Protein AF-L8HJF4-F1 (afdb_monomer_lite)

Structure (mmCIF, N/CA/C/O backbone):
data_AF-L8HJF4-F1
#
_entry.id   AF-L8HJF4-F1
#
loop_
_atom_site.group_PDB
_atom_site.id
_atom_site.type_symbol
_atom_site.label_atom_id
_atom_site.label_alt_id
_atom_site.label_comp_id
_atom_site.label_asym_id
_atom_site.label_entity_id
_atom_site.label_seq_id
_atom_site.pdbx_PDB_ins_code
_atom_site.Cartn_x
_atom_site.Cartn_y
_atom_site.Cartn_z
_atom_site.occupancy
_atom_site.B_iso_or_equiv
_atom_site.auth_seq_id
_atom_site.auth_comp_id
_atom_site.auth_asym_id
_atom_site.auth_atom_id
_atom_site.pdbx_PDB_model_num
ATOM 1 N N . MET A 1 1 ? -1.567 55.730 -24.450 1.00 48.50 1 MET A N 1
ATOM 2 C CA . MET A 1 1 ? -2.659 54.743 -24.601 1.00 48.50 1 MET A CA 1
ATOM 3 C C . MET A 1 1 ? -3.165 54.363 -23.216 1.00 48.50 1 MET A C 1
ATOM 5 O O . MET A 1 1 ? -2.471 53.675 -22.483 1.00 48.50 1 MET A O 1
ATOM 9 N N . GLN A 1 2 ? -4.313 54.917 -22.823 1.00 41.50 2 GLN A N 1
ATOM 10 C CA . GLN A 1 2 ? -4.943 54.730 -21.512 1.00 41.50 2 GLN A CA 1
ATOM 11 C C . GLN A 1 2 ? -5.751 53.424 -21.497 1.00 41.50 2 GLN A C 1
ATOM 13 O O . GLN A 1 2 ? -6.617 53.234 -22.349 1.00 41.50 2 GLN A O 1
ATOM 18 N N . LYS A 1 3 ? -5.485 52.533 -20.534 1.00 56.59 3 LYS A N 1
ATOM 19 C CA . LYS A 1 3 ? -6.245 51.289 -20.335 1.00 56.59 3 LYS A CA 1
ATOM 20 C C . LYS A 1 3 ? -7.226 51.479 -19.174 1.00 56.59 3 LYS A C 1
ATOM 22 O O . LYS A 1 3 ? -6.824 51.605 -18.022 1.00 56.59 3 LYS A O 1
ATOM 27 N N . LYS A 1 4 ? -8.508 51.560 -19.532 1.00 56.75 4 LYS A N 1
ATOM 28 C CA . LYS A 1 4 ? -9.684 51.729 -18.665 1.00 56.75 4 LYS A CA 1
ATOM 29 C C . LYS A 1 4 ? -9.822 50.543 -17.694 1.00 56.75 4 LYS A C 1
ATOM 31 O O . LYS A 1 4 ? -9.819 49.397 -18.139 1.00 56.75 4 LYS A O 1
ATOM 36 N N . ARG A 1 5 ? -9.964 50.833 -16.394 1.00 53.03 5 ARG A N 1
ATOM 37 C CA . ARG A 1 5 ? -10.516 49.924 -15.374 1.00 53.03 5 ARG A CA 1
ATOM 38 C C . ARG A 1 5 ? -12.031 49.844 -15.564 1.00 53.03 5 ARG A C 1
ATOM 40 O O . ARG A 1 5 ? -12.672 50.877 -15.740 1.00 53.03 5 ARG A O 1
ATOM 47 N N . SER A 1 6 ? -12.576 48.636 -15.525 1.00 61.88 6 SER A N 1
ATOM 48 C CA . SER A 1 6 ? -14.010 48.374 -15.420 1.00 61.88 6 SER A CA 1
ATOM 49 C C . SER A 1 6 ? -14.261 47.691 -14.081 1.00 61.88 6 SER A C 1
ATOM 51 O O . SER A 1 6 ? -13.921 46.521 -13.911 1.00 61.88 6 SER A O 1
ATOM 53 N N . ASP A 1 7 ? -14.820 48.454 -13.149 1.00 54.41 7 ASP A N 1
ATOM 54 C CA . ASP A 1 7 ? -15.347 47.970 -11.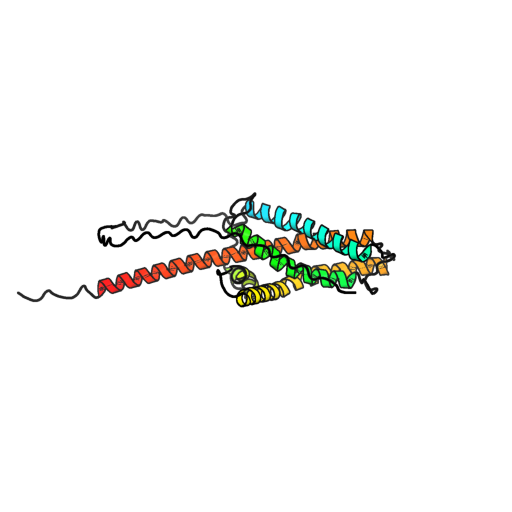882 1.00 54.41 7 ASP A CA 1
ATOM 55 C C . ASP A 1 7 ? -16.723 47.345 -12.145 1.00 54.41 7 ASP A C 1
ATOM 57 O O . ASP A 1 7 ? -17.626 48.002 -12.662 1.00 54.41 7 ASP A O 1
ATOM 61 N N . SER A 1 8 ? -16.881 46.064 -11.818 1.00 59.56 8 SER A N 1
ATOM 62 C CA . SER A 1 8 ? -18.172 45.378 -11.812 1.00 59.56 8 SER A CA 1
ATOM 63 C C . SER A 1 8 ? -18.515 45.006 -10.375 1.00 59.56 8 SER A C 1
ATOM 65 O O . SER A 1 8 ? -18.044 44.002 -9.841 1.00 59.56 8 SER A O 1
ATOM 67 N N . SER A 1 9 ? -19.324 45.862 -9.760 1.00 50.47 9 SER A N 1
ATOM 68 C CA . SER A 1 9 ? -20.034 45.634 -8.509 1.00 50.47 9 SER A CA 1
ATOM 69 C C . SER A 1 9 ? -21.069 44.522 -8.700 1.00 50.47 9 SER A C 1
ATOM 71 O O . SER A 1 9 ? -22.061 44.716 -9.404 1.00 50.47 9 SER A O 1
ATOM 73 N N . LEU A 1 10 ? -20.847 43.367 -8.079 1.00 55.81 10 LEU A N 1
ATOM 74 C CA . LEU A 1 10 ? -21.873 42.344 -7.905 1.00 55.81 10 LEU A CA 1
ATOM 75 C C . LEU A 1 10 ? -22.480 42.506 -6.513 1.00 55.81 10 LEU A C 1
ATOM 77 O O . LEU A 1 10 ? -21.806 42.357 -5.497 1.00 55.81 10 LEU A O 1
ATOM 81 N N . SER A 1 11 ? -23.751 42.881 -6.516 1.00 60.06 11 SER A N 1
ATOM 82 C CA . SER A 1 11 ? -24.651 42.993 -5.379 1.00 60.06 11 SER A CA 1
ATOM 83 C C . SER A 1 11 ? -24.918 41.624 -4.749 1.00 60.06 11 SER A C 1
ATOM 85 O O . SER A 1 11 ? -25.343 40.685 -5.422 1.00 60.06 11 SER A O 1
ATOM 87 N N . GLU A 1 12 ? -24.693 41.534 -3.440 1.00 59.06 12 GLU A N 1
ATOM 88 C CA . GLU A 1 12 ? -25.099 40.407 -2.601 1.00 59.06 12 GLU A CA 1
ATOM 89 C C . GLU A 1 12 ? -26.631 40.370 -2.437 1.00 59.06 12 GLU A C 1
ATOM 91 O O . GLU A 1 12 ? -27.246 41.409 -2.174 1.00 59.06 12 GLU A O 1
ATOM 96 N N . PRO A 1 13 ? -27.278 39.197 -2.541 1.00 62.97 13 PRO A N 1
ATOM 97 C CA . PRO A 1 13 ? -28.657 39.030 -2.108 1.00 62.97 13 PRO A CA 1
ATOM 98 C C . PRO A 1 13 ? -28.723 38.809 -0.588 1.00 62.97 13 PRO A C 1
ATOM 100 O O . PRO A 1 13 ? -28.261 37.798 -0.060 1.00 62.97 13 PRO A O 1
ATOM 103 N N . LEU A 1 14 ? -29.336 39.773 0.102 1.00 49.28 14 LEU A N 1
ATOM 104 C CA . LEU A 1 14 ? -29.723 39.712 1.511 1.00 49.28 14 LEU A CA 1
ATOM 105 C C . LEU A 1 14 ? -30.695 38.545 1.753 1.00 49.28 14 LEU A C 1
ATOM 107 O O . LEU A 1 14 ? -31.791 38.513 1.193 1.00 49.28 14 LEU A O 1
ATOM 111 N N . LEU A 1 15 ? -30.305 37.605 2.616 1.00 63.88 15 LEU A N 1
ATOM 112 C CA . LEU A 1 15 ? -31.200 36.590 3.173 1.00 63.88 15 LEU A CA 1
ATOM 113 C C . LEU A 1 15 ? -31.964 37.164 4.382 1.00 63.88 15 LEU A C 1
ATOM 115 O O . LEU A 1 15 ? -31.367 37.887 5.184 1.00 63.88 15 LEU A O 1
ATOM 119 N N . PRO A 1 16 ? -33.259 36.845 4.549 1.00 61.97 16 PRO A N 1
ATOM 120 C CA . PRO A 1 16 ? -34.045 37.322 5.679 1.00 61.97 16 PRO A CA 1
ATOM 121 C C . PRO A 1 16 ? -33.644 36.614 6.982 1.00 61.97 16 PRO A C 1
ATOM 123 O O . PRO A 1 16 ? -33.587 35.387 7.063 1.00 61.97 16 PRO A O 1
ATOM 126 N N . LEU A 1 17 ? -33.394 37.424 8.012 1.00 47.91 17 LEU A N 1
ATOM 127 C CA . LEU A 1 17 ? -33.242 37.013 9.405 1.00 47.91 17 LEU A CA 1
ATOM 128 C C . LEU A 1 17 ? -34.553 36.399 9.905 1.00 47.91 17 LEU A C 1
ATOM 130 O O . LEU A 1 17 ? -35.549 37.100 10.079 1.00 47.91 17 LEU A O 1
ATOM 134 N N . GLN A 1 18 ? -34.543 35.092 10.157 1.00 54.03 18 GLN A N 1
ATOM 135 C CA . GLN A 1 18 ? -35.640 34.407 10.825 1.00 54.03 18 GLN A CA 1
ATOM 136 C C . GLN A 1 18 ? -35.429 34.497 12.338 1.00 54.03 18 GLN A C 1
ATOM 138 O O . GLN A 1 18 ? -34.608 33.799 12.930 1.00 54.03 18 GLN A O 1
ATOM 143 N N . GLN A 1 19 ? -36.149 35.443 12.930 1.00 49.44 19 GLN A N 1
ATOM 144 C CA . GLN A 1 19 ? -36.259 35.689 14.360 1.00 49.44 19 GLN A CA 1
ATOM 145 C C . GLN A 1 19 ? -37.139 34.583 14.963 1.00 49.44 19 GLN A C 1
ATOM 147 O O . GLN A 1 19 ? -38.340 34.549 14.710 1.00 49.44 19 GLN A O 1
ATOM 152 N N . HIS A 1 20 ? -36.550 33.659 15.723 1.00 48.50 20 HIS A N 1
ATOM 153 C CA . HIS A 1 20 ? -37.301 32.702 16.536 1.00 48.50 20 HIS A CA 1
ATOM 154 C C . HIS A 1 20 ? -37.008 33.004 18.003 1.00 48.50 20 HIS A C 1
ATOM 156 O O . HIS A 1 20 ? -36.034 32.524 18.578 1.00 48.50 20 HIS A O 1
ATOM 162 N N . ASN A 1 21 ? -37.834 33.890 18.555 1.00 53.50 21 ASN A N 1
ATOM 163 C CA . ASN A 1 21 ? -38.085 33.954 19.984 1.00 53.50 21 ASN A CA 1
ATOM 164 C C . ASN A 1 21 ? -39.130 32.882 20.273 1.00 53.50 21 ASN A C 1
ATOM 166 O O . ASN A 1 21 ? -40.188 32.932 19.657 1.00 53.50 21 ASN A O 1
ATOM 170 N N . ASP A 1 22 ? -38.834 31.967 21.185 1.00 55.16 22 ASP A N 1
ATOM 171 C CA . ASP A 1 22 ? -39.847 31.357 22.038 1.00 55.16 22 ASP A CA 1
ATOM 172 C C . ASP A 1 22 ? -39.201 31.074 23.394 1.00 55.16 22 ASP A C 1
ATOM 174 O O . ASP A 1 22 ? -38.370 30.179 23.566 1.00 55.16 22 ASP A O 1
ATOM 178 N N . ASP A 1 23 ? -39.576 31.934 24.334 1.00 50.19 23 ASP A N 1
ATOM 179 C CA . ASP A 1 23 ? -39.445 31.753 25.766 1.00 50.19 23 ASP A CA 1
ATOM 180 C C . ASP A 1 23 ? -40.241 30.514 26.193 1.00 50.19 23 ASP A C 1
ATOM 182 O O . ASP A 1 23 ? -41.457 30.464 26.017 1.00 50.19 23 ASP A O 1
ATOM 186 N N . TYR A 1 24 ? -39.584 29.550 26.837 1.00 49.44 24 TYR A N 1
ATOM 187 C CA . TYR A 1 24 ? -40.264 28.628 27.744 1.00 49.44 24 TYR A CA 1
ATOM 188 C C . TYR A 1 24 ? -39.525 28.594 29.073 1.00 49.44 24 TYR A C 1
ATOM 190 O O . TYR A 1 24 ? -38.415 28.082 29.207 1.00 49.44 24 TYR A O 1
ATOM 198 N N . ASN A 1 25 ? -40.191 29.202 30.047 1.00 48.59 25 ASN A N 1
ATOM 199 C CA . ASN A 1 25 ? -39.831 29.257 31.445 1.00 48.59 25 ASN A CA 1
ATOM 200 C C . ASN A 1 25 ? -40.742 28.291 32.226 1.00 48.59 25 ASN A C 1
ATOM 202 O O . ASN A 1 25 ? -41.928 28.186 31.923 1.00 48.59 25 ASN A O 1
ATOM 206 N N . VAL A 1 26 ? -40.171 27.697 33.276 1.00 47.91 26 VAL A N 1
ATOM 207 C CA . VAL A 1 26 ? -40.808 27.043 34.437 1.00 47.91 26 VAL A CA 1
ATOM 208 C C . VAL A 1 26 ? -41.567 25.727 34.215 1.00 47.91 26 VAL A C 1
ATOM 210 O O . VAL A 1 26 ? -42.617 25.665 33.586 1.00 47.91 26 VAL A O 1
ATOM 213 N N . GLY A 1 27 ? -41.071 24.686 34.886 1.00 44.75 27 GLY A N 1
ATOM 214 C CA . GLY A 1 27 ? -41.749 23.410 35.092 1.00 44.75 27 GLY A CA 1
ATOM 215 C C . GLY A 1 27 ? -40.888 22.473 35.932 1.00 44.75 27 GLY A C 1
ATOM 216 O O . GLY A 1 27 ? -40.364 21.490 35.422 1.00 44.75 27 GLY A O 1
ATOM 217 N N . ASP A 1 28 ? -40.678 22.850 37.192 1.00 51.88 28 ASP A N 1
ATOM 218 C CA . ASP A 1 28 ? -40.174 21.977 38.250 1.00 51.88 28 ASP A CA 1
ATOM 219 C C . ASP A 1 28 ? -41.220 20.875 38.474 1.00 51.88 28 ASP A C 1
ATOM 221 O O . ASP A 1 28 ? -42.297 21.145 39.001 1.00 51.88 28 ASP A O 1
ATOM 225 N N . ASP A 1 29 ? -40.946 19.665 37.983 1.00 49.03 29 ASP A N 1
ATOM 226 C CA . ASP A 1 29 ? -41.793 18.497 38.222 1.00 49.03 29 ASP A CA 1
ATOM 227 C C . ASP A 1 29 ? -40.923 17.322 38.675 1.00 49.03 29 ASP A C 1
ATOM 229 O O . ASP A 1 29 ? -40.467 16.449 37.928 1.00 49.03 29 ASP A O 1
ATOM 233 N N . SER A 1 30 ? -40.626 17.380 39.965 1.00 55.56 30 SER A N 1
ATOM 234 C CA . SER A 1 30 ? -39.991 16.352 40.764 1.00 55.56 30 SER A CA 1
ATOM 235 C C . SER A 1 30 ? -41.041 15.326 41.193 1.00 55.56 30 SER A C 1
ATOM 237 O O . SER A 1 30 ? -41.526 15.351 42.318 1.00 55.56 30 SER A O 1
ATOM 239 N N . SER A 1 31 ? -41.385 14.366 40.326 1.00 51.00 31 SER A N 1
ATOM 240 C CA . SER A 1 31 ? -42.056 13.146 40.792 1.00 51.00 31 SER A CA 1
ATOM 241 C C . SER A 1 31 ? -41.905 11.935 39.852 1.00 51.00 31 SER A C 1
ATOM 243 O O . SER A 1 31 ? -42.233 11.943 38.673 1.00 51.00 31 SER A O 1
ATOM 245 N N . HIS A 1 32 ? -41.403 10.845 40.439 1.00 46.75 32 HIS A N 1
ATOM 246 C CA . HIS A 1 32 ? -41.642 9.450 40.057 1.00 46.75 32 HIS A CA 1
ATOM 247 C C . HIS A 1 32 ? -41.289 8.972 38.633 1.00 46.75 32 HIS A C 1
ATOM 249 O O . HIS A 1 32 ? -42.154 8.584 37.855 1.00 46.75 32 HIS A O 1
ATOM 255 N N . TYR A 1 33 ? -39.999 8.714 38.398 1.00 42.19 33 TYR A N 1
ATOM 256 C CA . TYR A 1 33 ? -39.592 7.551 37.595 1.00 42.19 33 TYR A CA 1
ATOM 257 C C . TYR A 1 33 ? -38.758 6.584 38.435 1.00 42.19 33 TYR A C 1
ATOM 259 O O . TYR A 1 33 ? -37.534 6.511 38.360 1.00 42.19 33 TYR A O 1
ATOM 267 N N . ARG A 1 34 ? -39.467 5.773 39.226 1.00 44.84 34 ARG A N 1
ATOM 268 C CA . ARG A 1 34 ? -38.967 4.506 39.771 1.00 44.84 34 ARG A CA 1
ATOM 269 C C . ARG A 1 34 ? -38.855 3.519 38.604 1.00 44.84 34 ARG A C 1
ATOM 271 O O . ARG A 1 34 ? -39.693 2.636 38.443 1.00 44.84 34 ARG A O 1
ATOM 278 N N . ARG A 1 35 ? -37.863 3.707 37.727 1.00 41.41 35 ARG A N 1
ATOM 279 C CA . ARG A 1 35 ? -37.591 2.761 36.641 1.00 41.41 35 ARG A CA 1
ATOM 280 C C . ARG A 1 35 ? -36.766 1.623 37.219 1.00 41.41 35 ARG A C 1
ATOM 282 O O . ARG A 1 35 ? -35.555 1.723 37.367 1.00 41.41 35 ARG A O 1
ATOM 289 N N . SER A 1 36 ? -37.499 0.584 37.602 1.00 42.03 36 SER A N 1
ATOM 290 C CA . SER A 1 36 ? -37.053 -0.791 37.793 1.00 42.03 36 SER A CA 1
ATOM 291 C C . SER A 1 36 ? -35.698 -1.070 37.141 1.00 42.03 36 SER A C 1
ATOM 293 O O . SER A 1 36 ? -35.584 -1.162 35.915 1.00 42.03 36 SER A O 1
ATOM 295 N N . SER A 1 37 ? -34.696 -1.230 37.993 1.00 44.53 37 SER A N 1
ATOM 296 C CA . SER A 1 37 ? -33.440 -1.909 37.727 1.00 44.53 37 SER A CA 1
ATOM 297 C C . SER A 1 37 ? -33.735 -3.349 37.299 1.00 44.53 37 SER A C 1
ATOM 299 O O . SER A 1 37 ? -33.688 -4.285 38.091 1.00 44.53 37 SER A O 1
ATOM 301 N N . SER A 1 38 ? -34.059 -3.544 36.020 1.00 42.03 38 SER A N 1
ATOM 302 C CA . SER A 1 38 ? -33.958 -4.850 35.379 1.00 42.03 38 SER A CA 1
ATOM 303 C C . SER A 1 38 ? -32.480 -5.111 35.096 1.00 42.03 38 SER A C 1
ATOM 305 O O . SER A 1 38 ? -31.990 -4.928 33.978 1.00 42.03 38 SER A O 1
ATOM 307 N N . SER A 1 39 ? -31.771 -5.521 36.145 1.00 44.84 39 SER A N 1
ATOM 308 C CA . SER A 1 39 ? -30.483 -6.212 36.116 1.00 44.84 39 SER A CA 1
ATOM 309 C C . SER A 1 39 ? -30.651 -7.577 35.442 1.00 44.84 39 SER A C 1
ATOM 311 O O . SER A 1 39 ? -30.598 -8.639 36.055 1.00 44.84 39 SER A O 1
ATOM 313 N N . SER A 1 40 ? -30.957 -7.564 34.149 1.00 44.50 40 SER A N 1
ATOM 314 C CA . SER A 1 40 ? -31.108 -8.776 33.340 1.00 44.50 40 SER A CA 1
ATOM 315 C C . SER A 1 40 ? -30.834 -8.493 31.865 1.00 44.50 40 SER A C 1
ATOM 317 O O . SER A 1 40 ? -31.463 -9.068 30.982 1.00 44.50 40 SER A O 1
ATOM 319 N N . ALA A 1 41 ? -29.857 -7.634 31.565 1.00 47.56 41 ALA A N 1
ATOM 320 C CA . ALA A 1 41 ? -29.170 -7.699 30.280 1.00 47.56 41 ALA A CA 1
ATOM 321 C C . ALA A 1 41 ? -28.129 -8.819 30.370 1.00 47.56 41 ALA A C 1
ATOM 323 O O . ALA A 1 41 ? -26.926 -8.601 30.472 1.00 47.56 41 ALA A O 1
ATOM 324 N N . VAL A 1 42 ? -28.670 -10.037 30.391 1.00 47.34 42 VAL A N 1
ATOM 325 C CA . VAL A 1 42 ? -27.993 -11.295 30.114 1.00 47.34 42 VAL A CA 1
ATOM 326 C C . VAL A 1 42 ? -26.997 -11.047 28.994 1.00 47.34 42 VAL A C 1
ATOM 328 O O . VAL A 1 42 ? -27.388 -10.677 27.882 1.00 47.34 42 VAL A O 1
ATOM 331 N N . GLY A 1 43 ? -25.719 -11.237 29.318 1.00 43.97 43 GLY A N 1
ATOM 332 C CA . GLY A 1 43 ? -24.627 -11.263 28.369 1.00 43.97 43 GLY A CA 1
ATOM 333 C C . GLY A 1 43 ? -24.974 -12.238 27.258 1.00 43.97 43 GLY A C 1
ATOM 334 O O . GLY A 1 43 ? -24.762 -13.445 27.363 1.00 43.97 43 GLY A O 1
ATOM 335 N N . ARG A 1 44 ? -25.514 -11.708 26.161 1.00 40.91 44 ARG A N 1
ATOM 336 C CA . ARG A 1 44 ? -25.484 -12.391 24.880 1.00 40.91 44 ARG A CA 1
ATOM 337 C C . ARG A 1 44 ? -24.033 -12.335 24.439 1.00 40.91 44 ARG A C 1
ATOM 339 O O . ARG A 1 44 ? -23.659 -11.507 23.616 1.00 40.91 44 ARG A O 1
ATOM 346 N N . HIS A 1 45 ? -23.237 -13.252 24.989 1.00 44.16 45 HIS A N 1
ATOM 347 C CA . HIS A 1 45 ? -22.125 -13.848 24.273 1.00 44.16 45 HIS A CA 1
ATOM 348 C C . HIS A 1 45 ? -22.714 -14.386 22.970 1.00 44.16 45 HIS A C 1
ATOM 350 O O . HIS A 1 45 ? -23.148 -15.535 22.871 1.00 44.16 45 HIS A O 1
ATOM 356 N N . HIS A 1 46 ? -22.801 -13.510 21.970 1.00 45.16 46 HIS A N 1
ATOM 357 C CA . HIS A 1 46 ? -22.873 -13.937 20.595 1.00 45.16 46 HIS A CA 1
ATOM 358 C C . HIS A 1 46 ? -21.643 -14.823 20.439 1.00 45.16 46 HIS A C 1
ATOM 360 O O . HIS A 1 46 ? -20.513 -14.340 20.464 1.00 45.16 46 HIS A O 1
ATOM 366 N N . LYS A 1 47 ? -21.862 -16.135 20.335 1.00 44.72 47 LYS A N 1
ATOM 367 C CA . LYS A 1 47 ? -20.919 -17.028 19.672 1.00 44.72 47 LYS A CA 1
ATOM 368 C C . LYS A 1 47 ? -20.866 -16.564 18.213 1.00 44.72 47 LYS A C 1
ATOM 370 O O . LYS A 1 47 ? -21.450 -17.193 17.337 1.00 44.72 47 LYS A O 1
ATOM 375 N N . SER A 1 48 ? -20.268 -15.401 17.959 1.00 53.09 48 SER A N 1
ATOM 376 C CA . SER A 1 48 ? -19.841 -15.023 16.627 1.00 53.09 48 SER A CA 1
ATOM 377 C C . SER A 1 48 ? -18.749 -16.023 16.293 1.00 53.09 48 SER A C 1
ATOM 379 O O . SER A 1 48 ? -17.742 -16.118 16.995 1.00 53.09 48 SER A O 1
ATOM 381 N N . GLY A 1 49 ? -19.018 -16.873 15.302 1.00 48.19 49 GLY A N 1
ATOM 382 C CA . GLY A 1 49 ? -18.020 -17.806 14.802 1.00 48.19 49 GLY A CA 1
ATOM 383 C C . GLY A 1 49 ? -16.713 -17.053 14.579 1.00 48.19 49 GLY A C 1
ATOM 384 O O . GLY A 1 49 ? -16.718 -15.965 14.004 1.00 48.19 49 GLY A O 1
ATOM 385 N N . MET A 1 50 ? -15.621 -17.606 15.103 1.00 51.81 50 MET A N 1
ATOM 386 C CA . MET A 1 50 ? -14.280 -17.096 14.851 1.00 51.81 50 MET A CA 1
ATOM 387 C C . MET A 1 50 ? -14.083 -16.993 13.340 1.00 51.81 50 MET A C 1
ATOM 389 O O . MET A 1 50 ? -14.210 -17.993 12.633 1.00 51.81 50 MET A O 1
ATOM 393 N N . GLY A 1 51 ? -13.785 -15.794 12.845 1.00 64.12 51 GLY A N 1
ATOM 394 C CA . GLY A 1 51 ? -13.354 -15.610 11.467 1.00 64.12 51 GLY A CA 1
ATOM 395 C C . GLY A 1 51 ? -14.020 -14.467 10.717 1.00 64.12 51 GLY A C 1
ATOM 396 O O . GLY A 1 51 ? -15.025 -13.880 11.117 1.00 64.12 51 GLY A O 1
ATOM 397 N N . PHE A 1 52 ? -13.404 -14.152 9.582 1.00 74.44 52 PHE A N 1
ATOM 398 C CA . PHE A 1 52 ? -13.912 -13.196 8.616 1.00 74.44 52 PHE A CA 1
ATOM 399 C C . PHE A 1 52 ? -15.361 -13.521 8.246 1.00 74.44 52 PHE A C 1
ATOM 401 O O . PHE A 1 52 ? -15.657 -14.593 7.719 1.00 74.44 52 PHE A O 1
ATOM 408 N N . THR A 1 53 ? -16.273 -12.568 8.464 1.00 85.56 53 THR A N 1
ATOM 409 C CA . THR A 1 53 ? -17.619 -12.699 7.890 1.00 85.56 53 THR A CA 1
ATOM 410 C C . THR A 1 53 ? -17.515 -12.683 6.364 1.00 85.56 53 THR A C 1
ATOM 412 O O . THR A 1 53 ? -16.633 -12.029 5.803 1.00 85.56 53 THR A O 1
ATOM 415 N N . TRP A 1 54 ? -18.446 -13.343 5.670 1.00 84.62 54 TRP A N 1
ATOM 416 C CA . TRP A 1 54 ? -18.474 -13.349 4.202 1.00 84.62 54 TRP A CA 1
ATOM 417 C C . TRP A 1 54 ? -18.436 -11.935 3.598 1.00 84.62 54 TRP A C 1
ATOM 419 O O . TRP A 1 54 ? -17.803 -11.712 2.570 1.00 84.62 54 TRP A O 1
ATOM 429 N N . LYS A 1 55 ? -19.041 -10.953 4.281 1.00 88.19 55 LYS A N 1
ATOM 430 C CA . LYS A 1 55 ? -19.004 -9.543 3.874 1.00 88.19 55 LYS A CA 1
ATOM 431 C C . LYS A 1 55 ? -17.590 -8.964 3.890 1.00 88.19 55 LYS A C 1
ATOM 433 O O . LYS A 1 55 ? -17.230 -8.256 2.956 1.00 88.19 55 LYS A O 1
ATOM 438 N N . HIS A 1 56 ? -16.792 -9.281 4.911 1.00 88.00 56 HIS A N 1
ATOM 439 C CA . HIS A 1 56 ? -15.398 -8.845 4.984 1.00 88.00 56 HIS A CA 1
ATOM 440 C C . HIS A 1 56 ? -14.547 -9.504 3.903 1.00 88.00 56 HIS A C 1
ATOM 442 O O . HIS A 1 56 ? -13.746 -8.826 3.269 1.00 88.00 56 HIS A O 1
ATOM 448 N N . ILE A 1 57 ? -14.749 -10.803 3.655 1.00 89.81 57 ILE A N 1
ATOM 449 C CA . ILE A 1 57 ? -14.043 -11.524 2.586 1.00 89.81 57 ILE A CA 1
ATOM 450 C C . ILE A 1 57 ? -14.363 -10.886 1.234 1.00 89.81 57 ILE A C 1
ATOM 452 O O . ILE A 1 57 ? -13.452 -10.531 0.490 1.00 89.81 57 ILE A O 1
ATOM 456 N N . LEU A 1 58 ? -15.650 -10.679 0.939 1.00 91.12 58 LEU A N 1
ATOM 457 C CA . LEU A 1 58 ? -16.067 -10.065 -0.318 1.00 91.12 58 LEU A CA 1
ATOM 458 C C . LEU A 1 58 ? -15.511 -8.644 -0.459 1.00 91.12 58 LEU A C 1
ATOM 460 O O . LEU A 1 58 ? -15.021 -8.287 -1.527 1.00 91.12 58 LEU A O 1
ATOM 464 N N . TYR A 1 59 ? -15.539 -7.850 0.614 1.00 91.44 59 TYR A N 1
ATOM 465 C CA . TYR A 1 59 ? -14.955 -6.511 0.625 1.00 91.44 59 TYR A CA 1
ATOM 466 C C . TYR A 1 59 ? -13.450 -6.540 0.333 1.00 91.44 59 TYR A C 1
ATOM 468 O O . TYR A 1 59 ? -12.975 -5.797 -0.526 1.00 91.44 59 TYR A O 1
ATOM 476 N N . LEU A 1 60 ? -12.699 -7.419 0.999 1.00 92.25 60 LEU A N 1
ATOM 477 C CA . LEU A 1 60 ? -11.255 -7.519 0.806 1.00 92.25 60 LEU A CA 1
ATOM 478 C C . LEU A 1 60 ? -10.893 -7.975 -0.610 1.00 92.25 60 LEU A C 1
ATOM 480 O O . LEU A 1 60 ? -10.005 -7.396 -1.230 1.00 92.25 60 LEU A O 1
ATOM 484 N N . ILE A 1 61 ? -11.597 -8.969 -1.150 1.00 93.44 61 ILE A N 1
ATOM 485 C CA . ILE A 1 61 ? -11.316 -9.491 -2.492 1.00 93.44 61 ILE A CA 1
ATOM 486 C C . ILE A 1 61 ? -11.740 -8.481 -3.563 1.00 93.44 61 ILE A C 1
ATOM 488 O O . ILE A 1 61 ? -10.954 -8.119 -4.434 1.00 93.44 61 ILE A O 1
ATOM 492 N N . VAL A 1 62 ? -12.978 -7.996 -3.520 1.00 93.12 62 VAL A N 1
ATOM 493 C CA . VAL A 1 62 ? -13.508 -7.177 -4.617 1.00 93.12 62 VAL A CA 1
ATOM 494 C C . VAL A 1 62 ? -12.976 -5.751 -4.538 1.00 93.12 62 VAL A C 1
ATOM 496 O O . VAL A 1 62 ? -12.416 -5.255 -5.513 1.00 93.12 62 VAL A O 1
ATOM 499 N N . MET A 1 63 ? -13.119 -5.093 -3.386 1.00 92.38 63 MET A N 1
ATOM 500 C CA . MET A 1 63 ? -12.773 -3.675 -3.255 1.00 92.38 63 MET A CA 1
ATOM 501 C C . MET A 1 63 ? -11.282 -3.476 -3.001 1.00 92.38 63 MET A C 1
ATOM 503 O O . MET A 1 63 ? -10.655 -2.665 -3.677 1.00 92.38 63 MET A O 1
ATOM 507 N N . MET A 1 64 ? -10.707 -4.220 -2.051 1.00 94.06 64 MET A N 1
ATOM 508 C CA . MET A 1 64 ? -9.316 -3.997 -1.640 1.00 94.06 64 MET A CA 1
ATOM 509 C C . MET A 1 64 ? -8.289 -4.731 -2.497 1.00 94.06 64 MET A C 1
ATOM 511 O O . MET A 1 64 ? -7.137 -4.329 -2.476 1.00 94.06 64 MET A O 1
ATOM 515 N N . THR A 1 65 ? -8.674 -5.766 -3.250 1.00 95.31 65 THR A N 1
ATOM 516 C CA . THR A 1 65 ? -7.740 -6.516 -4.106 1.00 95.31 65 THR A CA 1
ATOM 517 C C . THR A 1 65 ? -7.959 -6.168 -5.573 1.00 95.31 65 THR A C 1
ATOM 519 O O . THR A 1 65 ? -7.120 -5.509 -6.177 1.00 95.31 65 THR A O 1
ATOM 522 N N . ILE A 1 66 ? -9.100 -6.553 -6.155 1.00 96.88 66 ILE A N 1
ATOM 523 C CA . ILE A 1 66 ? -9.355 -6.374 -7.595 1.00 96.88 66 ILE A CA 1
ATOM 524 C C . ILE A 1 66 ? -9.507 -4.890 -7.947 1.00 96.88 66 ILE A C 1
ATOM 526 O O . ILE A 1 66 ? -8.856 -4.407 -8.873 1.00 96.88 66 ILE A O 1
ATOM 530 N N . GLY A 1 67 ? -10.347 -4.163 -7.204 1.00 94.75 67 GLY A N 1
ATOM 531 C CA . GLY A 1 67 ? -10.580 -2.736 -7.431 1.00 94.75 67 GLY A CA 1
ATOM 532 C C . GLY A 1 67 ? -9.304 -1.909 -7.283 1.00 94.75 67 GLY A C 1
ATOM 533 O O . GLY A 1 67 ? -9.005 -1.081 -8.141 1.00 94.75 67 GLY A O 1
ATOM 534 N N . ALA A 1 68 ? -8.522 -2.186 -6.237 1.00 96.06 68 ALA A N 1
ATOM 535 C CA . ALA A 1 68 ? -7.241 -1.531 -6.004 1.00 96.06 68 ALA A CA 1
ATOM 536 C C . ALA A 1 68 ? -6.207 -1.855 -7.092 1.00 96.06 68 ALA A C 1
ATOM 538 O O . ALA A 1 68 ? -5.597 -0.942 -7.637 1.00 96.06 68 ALA A O 1
ATOM 539 N N . ALA A 1 69 ? -6.058 -3.130 -7.467 1.00 97.44 69 ALA A N 1
ATOM 540 C CA . ALA A 1 69 ? -5.147 -3.544 -8.532 1.00 97.44 69 ALA A CA 1
ATOM 541 C C . ALA A 1 69 ? -5.478 -2.866 -9.869 1.00 97.44 69 ALA A C 1
ATOM 543 O O . ALA A 1 69 ? -4.585 -2.389 -10.566 1.00 97.44 69 ALA A O 1
ATOM 544 N N . LEU A 1 70 ? -6.761 -2.784 -10.230 1.00 97.94 70 LEU A N 1
ATOM 545 C CA . LEU A 1 70 ? -7.168 -2.124 -11.467 1.00 97.94 70 LEU A CA 1
ATOM 546 C C . LEU A 1 70 ? -6.865 -0.620 -11.431 1.00 97.94 70 LEU A C 1
ATOM 548 O O . LEU A 1 70 ? -6.334 -0.077 -12.400 1.00 97.94 70 LEU A O 1
ATOM 552 N N . LEU A 1 71 ? -7.181 0.047 -10.319 1.00 96.31 71 LEU A N 1
ATOM 553 C CA . LEU A 1 71 ? -6.925 1.476 -10.148 1.00 96.31 71 LEU A CA 1
ATOM 554 C C . LEU A 1 71 ? -5.421 1.781 -10.206 1.00 96.31 71 LEU A C 1
ATOM 556 O O . LEU A 1 71 ? -5.011 2.674 -10.949 1.00 96.31 71 LEU A O 1
ATOM 560 N N . ASP A 1 72 ? -4.597 1.001 -9.507 1.00 96.44 72 ASP A N 1
ATOM 561 C CA . ASP A 1 72 ? -3.146 1.183 -9.514 1.00 96.44 72 ASP A CA 1
ATOM 562 C C . ASP A 1 72 ? -2.541 0.873 -10.885 1.00 96.44 72 ASP A C 1
ATOM 564 O O . ASP A 1 72 ? -1.641 1.592 -11.327 1.00 96.44 72 ASP A O 1
ATOM 568 N N . ALA A 1 73 ? -3.048 -0.136 -11.600 1.00 97.44 73 ALA A N 1
ATOM 569 C CA . ALA A 1 73 ? -2.620 -0.425 -12.965 1.00 97.44 73 ALA A CA 1
ATOM 570 C C . ALA A 1 73 ? -2.910 0.745 -13.912 1.00 97.44 73 ALA A C 1
ATOM 572 O O . ALA A 1 73 ? -2.040 1.142 -14.689 1.00 97.44 73 ALA A O 1
ATOM 573 N N . ILE A 1 74 ? -4.108 1.331 -13.819 1.00 97.88 74 ILE A N 1
ATOM 574 C CA . ILE A 1 74 ? -4.510 2.475 -14.645 1.00 97.88 74 ILE A CA 1
ATOM 575 C C . ILE A 1 74 ? -3.635 3.693 -14.339 1.00 97.88 74 ILE A C 1
ATOM 577 O O . ILE A 1 74 ? -3.122 4.317 -15.268 1.00 97.88 74 ILE A O 1
ATOM 581 N N . ILE A 1 75 ? -3.429 4.025 -13.061 1.00 96.62 75 ILE A N 1
ATOM 582 C CA . ILE A 1 75 ? -2.632 5.197 -12.671 1.00 96.62 75 ILE A CA 1
ATOM 583 C C . ILE A 1 75 ? -1.175 5.030 -13.106 1.00 96.62 75 ILE A C 1
ATOM 585 O O . ILE A 1 75 ? -0.615 5.928 -13.736 1.00 96.62 75 ILE A O 1
ATOM 589 N N . ASN A 1 76 ? -0.561 3.880 -12.820 1.00 96.44 76 ASN A N 1
ATOM 590 C CA . ASN A 1 76 ? 0.842 3.645 -13.160 1.00 96.44 76 ASN A CA 1
ATOM 591 C C . ASN A 1 76 ? 1.063 3.534 -14.671 1.00 96.44 76 ASN A C 1
ATOM 593 O O . ASN A 1 76 ? 2.036 4.088 -15.182 1.00 96.44 76 ASN A O 1
ATOM 597 N N . GLY A 1 77 ? 0.156 2.870 -15.393 1.00 96.56 77 GLY A N 1
ATOM 598 C CA . GLY A 1 77 ? 0.192 2.812 -16.853 1.00 96.56 77 GLY A CA 1
ATOM 599 C C . GLY A 1 77 ? 0.005 4.190 -17.490 1.00 96.56 77 GLY A C 1
ATOM 600 O O . GLY A 1 77 ? 0.747 4.551 -18.400 1.00 96.56 77 GLY A O 1
ATOM 601 N N . GLY A 1 78 ? -0.930 4.995 -16.977 1.00 96.38 78 GLY A N 1
ATOM 602 C CA . GLY A 1 78 ? -1.156 6.365 -17.440 1.00 96.38 78 GLY A CA 1
ATOM 603 C C . GLY A 1 78 ? 0.056 7.273 -17.221 1.00 96.38 78 GLY A C 1
ATOM 604 O O . GLY A 1 78 ? 0.476 7.961 -18.149 1.00 96.38 78 GLY A O 1
ATOM 605 N N . LEU A 1 79 ? 0.669 7.231 -16.032 1.00 94.88 79 LEU A N 1
ATOM 606 C CA . LEU A 1 79 ? 1.905 7.971 -15.745 1.00 94.88 79 LEU A CA 1
ATOM 607 C C . LEU A 1 79 ? 3.052 7.536 -16.661 1.00 94.88 79 LEU A C 1
ATOM 609 O O . LEU A 1 79 ? 3.739 8.385 -17.225 1.00 94.88 79 LEU A O 1
ATOM 613 N N . ALA A 1 80 ? 3.216 6.229 -16.870 1.00 94.44 80 ALA A N 1
ATOM 614 C CA . ALA A 1 80 ? 4.210 5.702 -17.796 1.00 94.44 80 ALA A CA 1
ATOM 615 C C . ALA A 1 80 ? 3.961 6.182 -19.234 1.00 94.44 80 ALA A C 1
ATOM 617 O O . ALA A 1 80 ? 4.903 6.568 -19.918 1.00 94.44 80 ALA A O 1
ATOM 618 N N . ALA A 1 81 ? 2.707 6.221 -19.690 1.00 95.00 81 ALA A N 1
ATOM 619 C CA . ALA A 1 81 ? 2.384 6.702 -21.031 1.00 95.00 81 ALA A CA 1
ATOM 620 C C . ALA A 1 81 ? 2.778 8.175 -21.185 1.00 95.00 81 ALA A C 1
ATOM 622 O O . ALA A 1 81 ? 3.455 8.533 -22.145 1.00 95.00 81 ALA A O 1
ATOM 623 N N . LEU A 1 82 ? 2.451 9.010 -20.195 1.00 94.19 82 LEU A N 1
ATOM 624 C CA . LEU A 1 82 ? 2.843 10.420 -20.191 1.00 94.19 82 LEU A CA 1
ATOM 625 C C . LEU A 1 82 ? 4.367 10.598 -20.220 1.00 94.19 82 LEU A C 1
ATOM 627 O O . LEU A 1 82 ? 4.867 11.437 -20.965 1.00 94.19 82 LEU A O 1
ATOM 631 N N . MET A 1 83 ? 5.108 9.795 -19.453 1.00 92.38 83 MET A N 1
ATOM 632 C CA . MET A 1 83 ? 6.567 9.904 -19.352 1.00 92.38 83 MET A CA 1
ATOM 633 C C . MET A 1 83 ? 7.316 9.366 -20.575 1.00 92.38 83 MET A C 1
ATOM 635 O O . MET A 1 83 ? 8.375 9.894 -20.923 1.00 92.38 83 MET A O 1
ATOM 639 N N . TYR A 1 84 ? 6.799 8.308 -21.200 1.00 91.81 84 TYR A N 1
ATOM 640 C CA . TYR A 1 84 ? 7.554 7.519 -22.169 1.00 91.81 84 TYR A CA 1
ATOM 641 C C . TYR A 1 84 ? 7.075 7.642 -23.617 1.00 91.81 84 TYR A C 1
ATOM 643 O O . TYR A 1 84 ? 7.814 7.210 -24.495 1.00 91.81 84 TYR A O 1
ATOM 651 N N . HIS A 1 85 ? 5.894 8.210 -23.900 1.00 92.19 85 HIS A N 1
ATOM 652 C CA . HIS A 1 85 ? 5.305 8.164 -25.252 1.00 92.19 85 HIS A CA 1
ATOM 653 C C . HIS A 1 85 ? 6.201 8.704 -26.381 1.00 92.19 85 HIS A C 1
ATOM 655 O O . HIS A 1 85 ? 6.152 8.176 -27.489 1.00 92.19 85 HIS A O 1
ATOM 661 N N . ASP A 1 86 ? 7.053 9.689 -26.095 1.00 89.38 86 ASP A N 1
ATOM 662 C CA . ASP A 1 86 ? 7.965 10.294 -27.076 1.00 89.38 86 ASP A CA 1
ATOM 663 C C . ASP A 1 86 ? 9.378 9.678 -27.072 1.00 89.38 86 ASP A C 1
ATOM 665 O O . ASP A 1 86 ? 10.287 10.170 -27.745 1.00 89.38 86 ASP A O 1
ATOM 669 N N . GLN A 1 87 ? 9.607 8.608 -26.304 1.00 85.38 87 GLN A N 1
ATOM 670 C CA . GLN A 1 87 ? 10.931 8.006 -26.148 1.00 85.38 87 GLN A CA 1
ATOM 671 C C . GLN A 1 87 ? 11.128 6.800 -27.065 1.00 85.38 87 GLN A C 1
ATOM 673 O O . GLN A 1 87 ? 10.378 5.825 -27.024 1.00 85.38 87 GLN A O 1
ATOM 678 N N . GLY A 1 88 ? 12.182 6.860 -27.885 1.00 78.69 88 GLY A N 1
ATOM 679 C CA . GLY A 1 88 ? 12.519 5.798 -28.835 1.00 78.69 88 GLY A CA 1
ATOM 680 C C . GLY A 1 88 ? 13.126 4.550 -28.189 1.00 78.69 88 GLY A C 1
ATOM 681 O O . GLY A 1 88 ? 12.874 3.443 -28.656 1.00 78.69 88 GLY A O 1
ATOM 682 N N . ASN A 1 89 ? 13.904 4.709 -27.116 1.00 83.75 89 ASN A N 1
ATOM 683 C CA . ASN A 1 89 ? 14.444 3.591 -26.347 1.00 83.75 89 ASN A CA 1
ATOM 684 C C . ASN A 1 89 ? 14.444 3.942 -24.858 1.00 83.75 89 ASN A C 1
ATOM 686 O O . ASN A 1 89 ? 14.895 5.024 -24.484 1.00 83.75 89 ASN A O 1
ATOM 690 N N . ILE A 1 90 ? 13.925 3.040 -24.030 1.00 87.00 90 ILE A N 1
ATOM 691 C CA . ILE A 1 90 ? 13.821 3.220 -22.583 1.00 87.00 90 ILE A CA 1
ATOM 692 C C . ILE A 1 90 ? 14.787 2.243 -21.939 1.00 87.00 90 ILE A C 1
ATOM 694 O O . ILE A 1 90 ? 14.673 1.032 -22.120 1.00 87.00 90 ILE A O 1
ATOM 698 N N . ARG A 1 91 ? 15.724 2.774 -21.161 1.00 89.19 91 ARG A N 1
ATOM 699 C CA . ARG A 1 91 ? 16.674 1.964 -20.401 1.00 89.19 91 ARG A CA 1
ATOM 700 C C . ARG A 1 91 ? 16.396 2.043 -18.916 1.00 89.19 91 ARG A C 1
ATOM 702 O O . ARG A 1 91 ? 15.819 3.014 -18.414 1.00 89.19 91 ARG A O 1
ATOM 709 N N . VAL A 1 92 ? 16.864 1.038 -18.189 1.00 90.56 92 VAL A N 1
ATOM 710 C CA . VAL A 1 92 ? 16.669 0.959 -16.742 1.00 90.56 92 VAL A CA 1
ATOM 711 C C . VAL A 1 92 ? 17.332 2.145 -16.028 1.00 90.56 92 VAL A C 1
ATOM 713 O O . VAL A 1 92 ? 16.708 2.743 -15.152 1.00 90.56 92 VAL A O 1
ATOM 716 N N . TRP A 1 93 ? 18.541 2.550 -16.430 1.00 90.94 93 TRP A N 1
ATOM 717 C CA . TRP A 1 93 ? 19.325 3.582 -15.725 1.00 90.94 93 TRP A CA 1
ATOM 718 C C . TRP A 1 93 ? 19.712 4.812 -16.562 1.00 90.94 93 TRP A C 1
ATOM 720 O O . TRP A 1 93 ? 20.515 5.622 -16.107 1.00 90.94 93 TRP A O 1
ATOM 730 N N . GLU A 1 94 ? 19.160 4.990 -17.765 1.00 87.88 94 GLU A N 1
ATOM 731 C CA . GLU A 1 94 ? 19.503 6.141 -18.616 1.00 87.88 94 GLU A CA 1
ATOM 732 C C . GLU A 1 94 ? 18.696 7.395 -18.246 1.00 87.88 94 GLU A C 1
ATOM 734 O O . GLU A 1 94 ? 17.469 7.376 -18.155 1.00 87.88 94 GLU A O 1
ATOM 739 N N . TRP A 1 95 ? 19.402 8.499 -18.009 1.00 80.69 95 TRP A N 1
ATOM 740 C CA . TRP A 1 95 ? 18.820 9.819 -17.749 1.00 80.69 95 TRP A CA 1
ATOM 741 C C . TRP A 1 95 ? 18.354 10.457 -19.076 1.00 80.69 95 TRP A C 1
ATOM 743 O O . TRP A 1 95 ? 19.027 10.243 -20.083 1.00 80.69 95 TRP A O 1
ATOM 753 N N . PRO A 1 96 ? 17.272 11.267 -19.143 1.00 80.38 96 PRO A N 1
ATOM 754 C CA . PRO A 1 96 ? 16.483 11.860 -18.052 1.00 80.38 96 PRO A CA 1
ATOM 755 C C . PRO A 1 96 ? 15.404 10.989 -17.422 1.00 80.38 96 PRO A C 1
ATOM 757 O O . PRO A 1 96 ? 15.076 11.207 -16.258 1.00 80.38 96 PRO A O 1
ATOM 760 N N . ASN A 1 97 ? 14.880 9.995 -18.136 1.00 80.56 97 ASN A N 1
ATOM 761 C CA . ASN A 1 97 ? 13.741 9.207 -17.667 1.00 80.56 97 ASN A CA 1
ATOM 762 C C . ASN A 1 97 ? 14.172 7.776 -17.355 1.00 80.56 97 ASN A C 1
ATOM 764 O O . ASN A 1 97 ? 13.846 6.833 -18.072 1.00 80.56 97 ASN A O 1
ATOM 768 N N . THR A 1 98 ? 14.892 7.623 -16.246 1.00 89.31 98 THR A N 1
ATOM 769 C CA . THR A 1 98 ? 15.331 6.310 -15.770 1.00 89.31 98 THR A CA 1
ATOM 770 C C . THR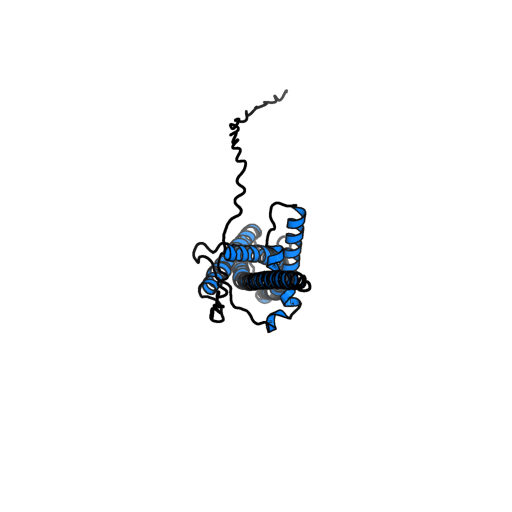 A 1 98 ? 14.117 5.489 -15.334 1.00 89.31 98 THR A C 1
ATOM 772 O O . THR A 1 98 ? 13.416 5.881 -14.393 1.00 89.31 98 THR A O 1
ATOM 775 N N . LEU A 1 99 ? 13.888 4.329 -15.948 1.00 90.69 99 LEU A N 1
ATOM 776 C CA . LEU A 1 99 ? 12.806 3.431 -15.530 1.00 90.69 99 LEU A CA 1
ATOM 777 C C . LEU A 1 99 ? 13.034 2.885 -14.113 1.00 90.69 99 LEU A C 1
ATOM 779 O O . LEU A 1 99 ? 12.094 2.735 -13.336 1.00 90.69 99 LEU A O 1
ATOM 783 N N . GLY A 1 100 ? 14.293 2.653 -13.740 1.00 92.44 100 GLY A N 1
ATOM 784 C CA . GLY A 1 100 ? 14.655 2.167 -12.416 1.00 92.44 100 GLY A CA 1
ATOM 785 C C . GLY A 1 100 ? 14.392 3.185 -11.306 1.00 92.44 100 GLY A C 1
ATOM 786 O O . GLY A 1 100 ? 13.804 2.841 -10.280 1.00 92.44 100 GLY A O 1
ATOM 787 N N . GLY A 1 101 ? 14.760 4.452 -11.528 1.00 92.50 101 GLY A N 1
ATOM 788 C CA . GLY A 1 101 ? 14.455 5.539 -10.593 1.00 92.50 101 GLY A CA 1
ATOM 789 C C . GLY A 1 101 ? 12.950 5.742 -10.422 1.00 92.50 101 GLY A C 1
ATOM 790 O O . GLY A 1 101 ? 12.471 5.894 -9.298 1.00 92.50 101 GLY A O 1
ATOM 791 N N . ASP A 1 102 ? 12.198 5.651 -11.519 1.00 92.62 102 ASP A N 1
ATOM 792 C CA . ASP A 1 102 ? 10.742 5.735 -11.498 1.00 92.62 102 ASP A CA 1
ATOM 793 C C . ASP A 1 102 ? 10.110 4.598 -10.667 1.00 92.62 102 ASP A C 1
ATOM 795 O O . ASP A 1 102 ? 9.304 4.867 -9.775 1.00 92.62 102 ASP A O 1
ATOM 799 N N . ILE A 1 103 ? 10.529 3.339 -10.857 1.00 94.50 103 ILE A N 1
ATOM 800 C CA . ILE A 1 103 ? 10.069 2.201 -10.034 1.00 94.50 103 ILE A CA 1
ATOM 801 C C . ILE A 1 103 ? 10.349 2.451 -8.547 1.00 94.50 103 ILE A C 1
ATOM 803 O O . ILE A 1 103 ? 9.452 2.287 -7.718 1.00 94.50 103 ILE A O 1
ATOM 807 N N . ILE A 1 104 ? 11.569 2.869 -8.194 1.00 95.56 104 ILE A N 1
ATOM 808 C CA . ILE A 1 104 ? 11.970 3.099 -6.797 1.00 95.56 104 ILE A CA 1
ATOM 809 C C . ILE A 1 104 ? 11.077 4.158 -6.146 1.00 95.56 104 ILE A C 1
ATOM 811 O O . ILE A 1 104 ? 10.477 3.905 -5.098 1.00 95.56 104 ILE A O 1
ATOM 815 N N . ILE A 1 105 ? 10.965 5.329 -6.777 1.00 94.75 105 ILE A N 1
ATOM 816 C CA . ILE A 1 105 ? 10.198 6.456 -6.236 1.00 94.75 105 ILE A CA 1
ATOM 817 C C . ILE A 1 105 ? 8.715 6.098 -6.174 1.00 94.75 105 ILE A C 1
ATOM 819 O O . ILE A 1 105 ? 8.071 6.312 -5.145 1.00 94.75 105 ILE A O 1
ATOM 823 N N . THR A 1 106 ? 8.186 5.493 -7.236 1.00 95.00 106 THR A N 1
ATOM 824 C CA . THR A 1 106 ? 6.784 5.082 -7.295 1.00 95.00 106 THR A CA 1
ATOM 825 C C . THR A 1 106 ? 6.457 4.074 -6.199 1.00 95.00 106 THR A C 1
ATOM 827 O O . THR A 1 106 ? 5.439 4.214 -5.535 1.00 95.00 106 THR A O 1
ATOM 830 N N . THR A 1 107 ? 7.323 3.092 -5.938 1.00 95.75 107 THR A N 1
ATOM 831 C CA . THR A 1 107 ? 7.087 2.093 -4.879 1.00 95.75 107 THR A CA 1
ATOM 832 C C . THR A 1 107 ? 6.942 2.753 -3.509 1.00 95.75 107 THR A C 1
ATOM 834 O O . THR A 1 107 ? 6.025 2.431 -2.752 1.00 95.75 107 THR A O 1
ATOM 837 N N . LEU A 1 108 ? 7.831 3.701 -3.199 1.00 96.25 108 LEU A N 1
ATOM 838 C CA . LEU A 1 108 ? 7.821 4.415 -1.923 1.00 96.25 108 LEU A CA 1
ATOM 839 C C . LEU A 1 108 ? 6.595 5.329 -1.792 1.00 96.25 108 LEU A C 1
ATOM 841 O O . LEU A 1 108 ? 5.918 5.316 -0.763 1.00 96.25 108 LEU A O 1
ATOM 845 N N . LEU A 1 109 ? 6.280 6.104 -2.832 1.00 95.38 109 LEU A N 1
ATOM 846 C CA . LEU A 1 109 ? 5.133 7.012 -2.809 1.00 95.38 109 LEU A CA 1
ATOM 847 C C . LEU A 1 109 ? 3.808 6.250 -2.772 1.00 95.38 109 LEU A C 1
ATOM 849 O O . LEU A 1 109 ? 2.959 6.552 -1.935 1.00 95.38 109 LEU A O 1
ATOM 853 N N . THR A 1 110 ? 3.645 5.239 -3.624 1.00 94.62 110 THR A N 1
ATOM 854 C CA . THR A 1 110 ? 2.425 4.428 -3.693 1.00 94.62 110 THR A CA 1
ATOM 855 C C . THR A 1 110 ? 2.206 3.646 -2.407 1.00 94.62 110 THR A C 1
ATOM 857 O O . THR A 1 110 ? 1.076 3.598 -1.934 1.00 94.62 110 THR A O 1
ATOM 860 N N . GLY A 1 111 ? 3.249 3.093 -1.779 1.00 95.56 111 GLY A N 1
ATOM 861 C CA . GLY A 1 111 ? 3.098 2.400 -0.495 1.00 95.56 111 GLY A CA 1
ATOM 862 C C . GLY A 1 111 ? 2.570 3.317 0.615 1.00 95.56 111 GLY A C 1
ATOM 863 O O . GLY A 1 111 ? 1.599 2.972 1.294 1.00 95.56 111 GLY A O 1
ATOM 864 N N . ILE A 1 112 ? 3.131 4.525 0.744 1.00 96.06 112 ILE A N 1
ATOM 865 C CA . ILE A 1 112 ? 2.680 5.517 1.736 1.00 96.06 112 ILE A CA 1
ATOM 866 C C . ILE A 1 112 ? 1.276 6.029 1.394 1.00 96.06 112 ILE A C 1
ATOM 868 O O . ILE A 1 112 ? 0.430 6.178 2.278 1.00 96.06 112 ILE A O 1
ATOM 872 N N . LEU A 1 113 ? 1.005 6.303 0.119 1.00 95.44 113 LEU A N 1
ATOM 873 C CA . LEU A 1 113 ? -0.293 6.807 -0.314 1.00 95.44 113 LEU A CA 1
ATOM 874 C C . LEU A 1 113 ? -1.392 5.759 -0.105 1.00 95.44 113 LEU A C 1
ATOM 876 O O . LEU A 1 113 ? -2.437 6.079 0.457 1.00 95.44 113 LEU A O 1
ATOM 880 N N . THR A 1 114 ? -1.126 4.504 -0.466 1.00 96.00 114 THR A N 1
ATOM 881 C CA . THR A 1 114 ? -2.021 3.361 -0.230 1.00 96.00 114 THR A CA 1
ATOM 882 C C . THR A 1 114 ? -2.294 3.197 1.254 1.00 96.00 114 THR A C 1
ATOM 884 O O . THR A 1 114 ? -3.451 3.086 1.654 1.00 96.00 114 THR A O 1
ATOM 887 N N . TRP A 1 115 ? -1.254 3.267 2.089 1.00 95.50 115 TRP A N 1
ATOM 888 C CA . TRP A 1 115 ? -1.399 3.230 3.541 1.00 95.50 115 TRP A CA 1
ATOM 889 C C . TRP A 1 115 ? -2.402 4.267 4.048 1.00 95.50 115 TRP A C 1
ATOM 891 O O . TRP A 1 115 ? -3.314 3.938 4.806 1.00 95.50 115 TRP A O 1
ATOM 901 N N . ILE A 1 116 ? -2.260 5.516 3.604 1.00 94.00 116 ILE A N 1
ATOM 902 C CA . ILE A 1 116 ? -3.121 6.619 4.031 1.00 94.00 116 ILE A CA 1
ATOM 903 C C . ILE A 1 116 ? -4.539 6.426 3.495 1.00 94.00 116 ILE A C 1
ATOM 905 O O . ILE A 1 116 ? -5.495 6.436 4.274 1.00 94.00 116 ILE A O 1
ATOM 909 N N . ILE A 1 117 ? -4.689 6.263 2.181 1.00 93.94 117 ILE A N 1
ATOM 910 C CA . ILE A 1 117 ? -5.996 6.236 1.522 1.00 93.94 117 ILE A CA 1
ATOM 911 C C . ILE A 1 117 ? -6.782 4.998 1.952 1.00 93.94 117 ILE A C 1
ATOM 913 O O . ILE A 1 117 ? -7.912 5.137 2.422 1.00 93.94 117 ILE A O 1
ATOM 917 N N . ALA A 1 118 ? -6.194 3.803 1.854 1.00 94.56 118 ALA A N 1
ATOM 918 C CA . ALA A 1 118 ? -6.896 2.561 2.154 1.00 94.56 118 ALA A CA 1
ATOM 919 C C . ALA A 1 118 ? -7.277 2.475 3.637 1.00 94.56 118 ALA A C 1
ATOM 921 O O . ALA A 1 118 ? -8.424 2.154 3.938 1.00 94.56 118 ALA A O 1
ATOM 922 N N . SER A 1 119 ? -6.393 2.865 4.566 1.00 92.62 119 SER A N 1
ATOM 923 C CA . SER A 1 119 ? -6.739 2.872 5.998 1.00 92.62 119 SER A CA 1
ATOM 924 C C . SER A 1 119 ? -7.921 3.797 6.296 1.00 92.62 119 SER A C 1
ATOM 926 O O . SER A 1 119 ? -8.841 3.417 7.021 1.00 92.62 119 SER A O 1
ATOM 928 N N . ASN A 1 120 ? -7.942 5.000 5.709 1.00 91.38 120 ASN A N 1
ATOM 929 C CA . ASN A 1 120 ? -9.054 5.935 5.890 1.00 91.38 120 ASN A CA 1
ATOM 930 C C . ASN A 1 120 ? -10.355 5.416 5.263 1.00 91.38 120 ASN A C 1
ATOM 932 O O . ASN A 1 120 ? -11.412 5.525 5.892 1.00 91.38 120 ASN A O 1
ATOM 936 N N . LEU A 1 121 ? -10.285 4.845 4.056 1.00 91.88 121 LEU A N 1
ATOM 937 C CA . LEU A 1 121 ? -11.441 4.266 3.369 1.00 91.88 121 LEU A CA 1
ATOM 938 C C . LEU A 1 121 ? -12.040 3.113 4.172 1.00 91.88 121 LEU A C 1
ATOM 940 O O . LEU A 1 121 ? -13.226 3.164 4.479 1.00 91.88 121 LEU A O 1
ATOM 944 N N . VAL A 1 122 ? -11.224 2.146 4.599 1.00 91.69 122 VAL A N 1
ATOM 945 C CA . VAL A 1 122 ? -11.671 0.995 5.401 1.00 91.69 122 VAL A CA 1
ATOM 946 C C . VAL A 1 122 ? -12.337 1.468 6.686 1.00 91.69 122 VAL A C 1
ATOM 948 O O . VAL A 1 122 ? -13.447 1.053 7.001 1.00 91.69 122 VAL A O 1
ATOM 951 N N . MET A 1 123 ? -11.708 2.389 7.419 1.00 88.44 123 MET A N 1
ATOM 952 C CA . MET A 1 123 ? -12.278 2.882 8.673 1.00 88.44 123 MET A CA 1
ATOM 953 C C . MET A 1 123 ? -13.568 3.670 8.470 1.00 88.44 123 MET A C 1
ATOM 955 O O . MET A 1 123 ? -14.447 3.650 9.331 1.00 88.44 123 MET A O 1
ATOM 959 N N . ARG A 1 124 ? -13.697 4.423 7.374 1.00 89.06 124 ARG A N 1
ATOM 960 C CA . ARG A 1 124 ? -14.960 5.088 7.031 1.00 89.06 124 ARG A CA 1
ATOM 961 C C . ARG A 1 124 ? -16.033 4.051 6.702 1.00 89.06 124 ARG A C 1
ATOM 963 O O . ARG A 1 124 ? -17.145 4.148 7.215 1.00 89.06 124 ARG A O 1
ATOM 970 N N . ASP A 1 125 ? -15.683 3.071 5.883 1.00 90.81 125 ASP A N 1
ATOM 971 C CA . ASP A 1 125 ? -16.580 2.034 5.386 1.00 90.81 125 ASP A CA 1
ATOM 972 C C . ASP A 1 125 ? -17.058 1.094 6.507 1.00 90.81 125 ASP A C 1
ATOM 974 O O . ASP A 1 125 ? -18.213 0.679 6.496 1.00 90.81 125 ASP A O 1
ATOM 978 N N . LEU A 1 126 ? -16.233 0.819 7.522 1.00 87.69 126 LEU A N 1
ATOM 979 C CA . LEU A 1 126 ? -16.646 0.087 8.728 1.00 87.69 126 LEU A CA 1
ATOM 980 C C . LEU A 1 126 ? -17.652 0.888 9.569 1.00 87.69 126 LEU A C 1
ATOM 982 O O . LEU A 1 126 ? -18.659 0.346 10.018 1.00 87.69 126 LEU A O 1
ATOM 986 N N . ARG A 1 127 ? -17.428 2.200 9.730 1.00 84.81 127 ARG A N 1
ATOM 987 C CA . ARG A 1 127 ? -18.294 3.080 10.540 1.00 84.81 127 ARG A CA 1
ATOM 988 C C . ARG A 1 127 ? -19.652 3.339 9.893 1.00 84.81 127 ARG A C 1
ATOM 990 O O . ARG A 1 127 ? -20.696 3.273 10.549 1.00 84.81 127 ARG A O 1
ATOM 997 N N . VAL A 1 128 ? -19.635 3.690 8.612 1.00 87.44 128 VAL A N 1
ATOM 998 C CA . VAL A 1 128 ? -20.833 4.101 7.866 1.00 87.44 128 VAL A CA 1
ATOM 999 C C . VAL A 1 128 ? -21.528 2.893 7.237 1.00 87.44 128 VAL A C 1
ATOM 1001 O O . VAL A 1 128 ? -22.752 2.880 7.112 1.00 87.44 128 VAL A O 1
ATOM 1004 N N . GLY A 1 129 ? -20.772 1.844 6.925 1.00 83.69 129 GLY A N 1
ATOM 1005 C CA . GLY A 1 129 ? -21.195 0.767 6.045 1.00 83.69 129 GLY A CA 1
ATOM 1006 C C . GLY A 1 129 ? -20.813 1.051 4.595 1.00 83.69 129 GLY A C 1
ATOM 1007 O O . GLY A 1 129 ? -20.625 2.196 4.179 1.00 83.69 129 GLY A O 1
ATOM 1008 N N . VAL A 1 130 ? -20.711 -0.018 3.813 1.00 86.31 130 VAL A N 1
ATOM 1009 C CA . VAL A 1 130 ? -20.415 0.046 2.377 1.00 86.31 130 VAL A CA 1
ATOM 1010 C C . VAL A 1 130 ? -21.741 0.011 1.614 1.00 86.31 130 VAL A C 1
ATOM 1012 O O . VAL A 1 130 ? -22.580 -0.826 1.952 1.00 86.31 130 VAL A O 1
ATOM 1015 N N . PRO A 1 131 ? -21.945 0.828 0.562 1.00 78.06 131 PRO A N 1
ATOM 1016 C CA . PRO A 1 131 ? -23.223 0.903 -0.155 1.00 78.06 131 PRO A CA 1
ATOM 1017 C C . PRO A 1 131 ? -23.806 -0.450 -0.599 1.00 78.06 131 PRO A C 1
ATOM 1019 O O . PRO A 1 131 ? -25.017 -0.631 -0.563 1.00 78.06 131 PRO A O 1
ATOM 1022 N N . LEU A 1 132 ? -22.955 -1.417 -0.970 1.00 74.38 132 LEU A N 1
ATOM 1023 C CA . LEU A 1 132 ? -23.375 -2.742 -1.450 1.00 74.38 132 LEU A CA 1
ATOM 1024 C C . LEU A 1 132 ? -23.413 -3.837 -0.371 1.00 74.38 132 LEU A C 1
ATOM 1026 O O . LEU A 1 132 ? -24.085 -4.848 -0.547 1.00 74.38 132 LEU A O 1
ATOM 1030 N N . LEU A 1 133 ? -22.688 -3.671 0.738 1.00 80.00 133 LEU A N 1
ATOM 1031 C CA . LEU A 1 133 ? -22.533 -4.705 1.777 1.00 80.00 133 LEU A CA 1
ATOM 1032 C C . LEU A 1 133 ? -23.229 -4.337 3.100 1.00 80.00 133 LEU A C 1
ATOM 1034 O O . LEU A 1 133 ? -23.409 -5.192 3.979 1.00 80.00 133 LEU A O 1
ATOM 1038 N N . GLY A 1 134 ? -23.662 -3.083 3.235 1.00 82.50 134 GLY A N 1
ATOM 1039 C CA . GLY A 1 134 ? -24.175 -2.505 4.472 1.00 82.50 134 GLY A CA 1
ATOM 1040 C C . GLY A 1 134 ? -23.082 -2.351 5.530 1.00 82.50 134 GLY A C 1
ATOM 1041 O O . GLY A 1 134 ? -21.886 -2.369 5.227 1.00 82.50 134 GLY A O 1
ATOM 1042 N N . LYS A 1 135 ? -23.491 -2.206 6.794 1.00 82.75 135 LYS A N 1
ATOM 1043 C CA . LYS A 1 135 ? -22.553 -2.211 7.922 1.00 82.75 135 LYS A CA 1
ATOM 1044 C C . LYS A 1 135 ? -21.921 -3.591 8.082 1.00 82.75 135 LYS A C 1
ATOM 1046 O O . LYS A 1 135 ? -22.617 -4.612 8.119 1.00 82.75 135 LYS A O 1
ATOM 1051 N N . MET A 1 136 ? -20.596 -3.602 8.151 1.00 80.25 136 MET A N 1
ATOM 1052 C CA . MET A 1 136 ? -19.814 -4.778 8.502 1.00 80.25 136 MET A CA 1
ATOM 1053 C C . MET A 1 136 ? -19.719 -4.827 10.029 1.00 80.25 136 MET A C 1
ATOM 1055 O O . MET A 1 136 ? -19.481 -3.805 10.663 1.00 80.25 136 MET A O 1
ATOM 1059 N N . GLY A 1 137 ? -20.023 -5.987 10.614 1.00 68.50 137 GLY A N 1
ATOM 1060 C CA . GLY A 1 137 ? -19.878 -6.184 12.057 1.00 68.50 137 GLY A CA 1
ATOM 1061 C C . GLY A 1 137 ? -18.407 -6.235 12.459 1.00 68.50 137 GLY A C 1
ATOM 1062 O O . GLY A 1 137 ? -17.537 -6.288 11.597 1.00 68.50 137 GLY A O 1
ATOM 1063 N N . SER A 1 138 ? -18.141 -6.274 13.760 1.00 65.50 138 SER A N 1
ATOM 1064 C CA . SER A 1 138 ? -16.800 -6.523 14.286 1.00 65.50 138 SER A CA 1
ATOM 1065 C C . SER A 1 138 ? -16.230 -7.805 13.657 1.00 65.50 138 SER A C 1
ATOM 1067 O O . SER A 1 138 ? -16.883 -8.856 13.617 1.00 65.50 138 SER A O 1
ATOM 1069 N N . LEU A 1 13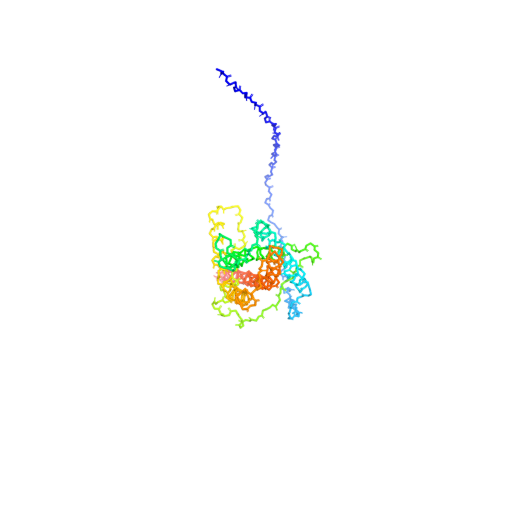9 ? -15.036 -7.686 13.076 1.00 68.12 139 LEU A N 1
ATOM 1070 C CA . LEU A 1 139 ? -14.200 -8.844 12.795 1.00 68.12 139 LEU A CA 1
ATOM 1071 C C . LEU A 1 139 ? -13.915 -9.496 14.155 1.00 68.12 139 LEU A C 1
ATOM 1073 O O . LEU A 1 139 ? -13.832 -8.778 15.131 1.00 68.12 139 LEU A O 1
ATOM 1077 N N . ASN A 1 140 ? -13.865 -10.819 14.272 1.00 65.62 140 ASN A N 1
ATOM 1078 C CA . ASN A 1 140 ? -13.458 -11.464 15.526 1.00 65.62 140 ASN A CA 1
ATOM 1079 C C . ASN A 1 140 ? -12.087 -12.096 15.276 1.00 65.62 140 ASN A C 1
ATOM 1081 O O . ASN A 1 140 ? -11.951 -13.322 15.262 1.00 65.62 140 ASN A O 1
ATOM 1085 N N . LEU A 1 141 ? -11.098 -11.254 14.937 1.00 64.31 141 LEU A N 1
ATOM 1086 C CA . LEU A 1 141 ? -9.696 -11.676 14.767 1.00 64.31 141 LEU A CA 1
ATOM 1087 C C . LEU A 1 141 ? -8.965 -11.750 16.121 1.00 64.31 141 LEU A C 1
ATOM 1089 O O . LEU A 1 141 ? -7.742 -11.888 16.175 1.00 64.31 141 LEU A O 1
ATOM 1093 N N . TYR A 1 142 ? -9.722 -11.673 17.214 1.00 57.53 142 TYR A N 1
ATOM 1094 C CA . TYR A 1 142 ? -9.256 -11.610 18.584 1.00 57.53 142 TYR A CA 1
ATOM 1095 C C . TYR A 1 142 ? -8.463 -12.856 19.006 1.00 57.53 142 TYR A C 1
ATOM 1097 O O . TYR A 1 142 ? -9.022 -13.849 19.474 1.00 57.53 142 TYR A O 1
ATOM 1105 N N . SER A 1 143 ? -7.132 -12.787 18.918 1.00 62.50 143 SER A N 1
ATOM 1106 C CA . SER A 1 143 ? -6.254 -13.610 19.748 1.00 62.50 143 SER A CA 1
ATOM 1107 C C . SER A 1 143 ? -5.422 -12.705 20.676 1.00 62.50 143 SER A C 1
ATOM 1109 O O . SER A 1 143 ? -4.666 -11.846 20.210 1.00 62.50 143 SER A O 1
ATOM 1111 N N . PRO A 1 144 ? -5.558 -12.841 22.011 1.00 61.94 144 PRO A N 1
ATOM 1112 C CA . PRO A 1 144 ? -4.841 -11.998 22.974 1.00 61.94 144 PRO A CA 1
ATOM 1113 C C . PRO A 1 144 ? -3.316 -12.172 22.897 1.00 61.94 144 PRO A C 1
ATOM 1115 O O . PRO A 1 144 ? -2.569 -11.265 23.265 1.00 61.94 144 PRO A O 1
ATOM 1118 N N . GLU A 1 145 ? -2.849 -13.300 22.362 1.00 68.06 145 GLU A N 1
ATOM 1119 C CA . GLU A 1 145 ? -1.432 -13.598 22.135 1.00 68.06 145 GLU A CA 1
ATOM 1120 C C . GLU A 1 145 ? -0.816 -12.703 21.050 1.00 68.06 145 GLU A C 1
ATOM 1122 O O . GLU A 1 145 ? 0.316 -12.239 21.191 1.00 68.06 145 GLU A O 1
ATOM 1127 N N . PHE A 1 146 ? -1.576 -12.362 20.003 1.00 62.66 146 PHE A N 1
ATOM 1128 C CA . PHE A 1 146 ? -1.080 -11.533 18.900 1.00 62.66 146 PHE A CA 1
ATOM 1129 C C . PHE A 1 146 ? -0.908 -10.053 19.301 1.00 62.66 146 PHE A C 1
ATOM 1131 O O . PHE A 1 146 ? -0.133 -9.314 18.693 1.00 62.66 146 PHE A O 1
ATOM 1138 N N . ARG A 1 147 ? -1.566 -9.616 20.387 1.00 63.34 147 ARG A N 1
ATOM 1139 C CA . ARG A 1 147 ? -1.629 -8.213 20.843 1.00 63.34 147 ARG A CA 1
ATOM 1140 C C . ARG A 1 147 ? -0.394 -7.727 21.618 1.00 63.34 147 ARG A C 1
ATOM 1142 O O . ARG A 1 147 ? -0.207 -6.521 21.794 1.00 63.34 147 ARG A O 1
ATOM 1149 N N . GLN A 1 148 ? 0.466 -8.629 22.089 1.00 67.50 148 GLN A N 1
ATOM 1150 C CA . GLN A 1 148 ? 1.542 -8.274 23.031 1.00 67.50 148 GLN A CA 1
ATOM 1151 C C . GLN A 1 148 ? 2.790 -7.665 22.360 1.00 67.50 148 GLN A C 1
ATOM 1153 O O . GLN A 1 148 ? 3.613 -7.030 23.021 1.00 67.50 148 GLN A O 1
ATOM 1158 N N . GLY A 1 149 ? 2.931 -7.780 21.037 1.00 75.38 149 GLY A N 1
ATOM 1159 C CA . GLY A 1 149 ? 4.084 -7.241 20.313 1.00 75.38 149 GLY A CA 1
ATOM 1160 C C . GLY A 1 149 ? 4.084 -5.709 20.215 1.00 75.38 149 GLY A C 1
ATOM 1161 O O . GLY A 1 149 ? 3.124 -5.101 19.739 1.00 75.38 149 GLY A O 1
ATOM 1162 N N . LYS A 1 150 ? 5.201 -5.056 20.573 1.00 79.31 150 LYS A N 1
ATOM 1163 C CA . LYS A 1 150 ? 5.395 -3.600 20.368 1.00 79.31 150 LYS A CA 1
ATOM 1164 C C . LYS A 1 150 ? 5.205 -3.186 18.901 1.00 79.31 150 LYS A C 1
ATOM 1166 O O . LYS A 1 150 ? 4.614 -2.147 18.631 1.00 79.31 150 LYS A O 1
ATOM 1171 N N . PHE A 1 151 ? 5.662 -4.023 17.969 1.00 74.06 151 PHE A N 1
ATOM 1172 C CA . PHE A 1 151 ? 5.503 -3.822 16.525 1.00 74.06 151 PHE A CA 1
ATOM 1173 C C . PHE A 1 151 ? 4.034 -3.872 16.089 1.00 74.06 151 PHE A C 1
ATOM 1175 O O . PHE A 1 151 ? 3.576 -3.030 15.326 1.00 74.06 151 PHE A O 1
ATOM 1182 N N . TYR A 1 152 ? 3.260 -4.808 16.633 1.00 73.44 152 TYR A N 1
ATOM 1183 C CA . TYR A 1 152 ? 1.841 -4.927 16.319 1.00 73.44 152 TYR A CA 1
ATOM 1184 C C . TYR A 1 152 ? 1.031 -3.750 16.873 1.00 73.44 152 TYR A C 1
ATOM 1186 O O . TYR A 1 152 ? 0.257 -3.126 16.148 1.00 73.44 152 TYR A O 1
ATOM 1194 N N . ASN A 1 153 ? 1.304 -3.345 18.116 1.00 79.94 153 ASN A N 1
ATOM 1195 C CA . ASN A 1 153 ? 0.746 -2.119 18.694 1.00 79.94 153 ASN A CA 1
ATOM 1196 C C . ASN A 1 153 ? 1.127 -0.868 17.881 1.00 79.94 153 ASN A C 1
ATOM 1198 O O . ASN A 1 153 ? 0.342 0.083 17.781 1.00 79.94 153 ASN A O 1
ATOM 1202 N N . TYR A 1 154 ? 2.305 -0.883 17.246 1.00 82.38 154 TYR A N 1
ATOM 1203 C CA . TYR A 1 154 ? 2.709 0.146 16.298 1.00 82.38 154 TYR A CA 1
ATOM 1204 C C . TYR A 1 154 ? 1.895 0.133 15.006 1.00 82.38 154 TYR A C 1
ATOM 1206 O O . TYR A 1 154 ? 1.837 1.176 14.390 1.00 82.38 154 TYR A O 1
ATOM 1214 N N . PHE A 1 155 ? 1.150 -0.893 14.611 1.00 80.56 155 PHE A N 1
ATOM 1215 C CA . PHE A 1 155 ? 0.221 -0.780 13.471 1.00 80.56 155 PHE A CA 1
ATOM 1216 C C . PHE A 1 155 ? -1.242 -0.656 13.897 1.00 80.56 155 PHE A C 1
ATOM 1218 O O . PHE A 1 155 ? -1.980 0.126 13.310 1.00 80.56 155 PHE A O 1
ATOM 1225 N N . LEU A 1 156 ? -1.643 -1.296 14.992 1.00 76.19 156 LEU A N 1
ATOM 1226 C CA . LEU A 1 156 ? -3.035 -1.300 15.440 1.00 76.19 156 LEU A CA 1
ATOM 1227 C C . LEU A 1 156 ? -3.580 0.018 15.997 1.00 76.19 156 LEU A C 1
ATOM 1229 O O . LEU A 1 156 ? -4.794 0.185 16.044 1.00 76.19 156 LEU A O 1
ATOM 1233 N N . ARG A 1 157 ? -2.751 0.980 16.414 1.00 75.56 157 ARG A N 1
ATOM 1234 C CA . ARG A 1 157 ? -3.262 2.294 16.870 1.00 75.56 157 ARG A CA 1
ATOM 1235 C C . ARG A 1 157 ? -3.467 3.289 15.723 1.00 75.56 157 ARG A C 1
ATOM 1237 O O . ARG A 1 157 ? -3.196 4.478 15.888 1.00 75.56 157 ARG A O 1
ATOM 1244 N N . MET A 1 158 ? -3.837 2.818 14.533 1.00 73.19 158 MET A N 1
ATOM 1245 C CA . MET A 1 158 ? -4.123 3.697 13.396 1.00 73.19 158 MET A CA 1
ATOM 1246 C C . MET A 1 158 ? -5.416 4.487 13.584 1.00 73.19 158 MET A C 1
ATOM 1248 O O . MET A 1 158 ? -5.475 5.647 13.177 1.00 73.19 158 MET A O 1
ATOM 1252 N N . GLU A 1 159 ? -6.430 3.905 14.226 1.00 74.69 159 GLU A N 1
ATOM 1253 C CA . GLU A 1 159 ? -7.706 4.600 14.403 1.00 74.69 159 GLU A CA 1
ATOM 1254 C C . GLU A 1 159 ? -7.570 5.879 15.228 1.00 74.69 159 GLU A C 1
ATOM 1256 O O . GLU A 1 159 ? -8.199 6.869 14.883 1.00 74.69 159 GLU A O 1
ATOM 1261 N N . ASP A 1 160 ? -6.700 5.930 16.240 1.00 74.19 160 ASP A N 1
ATOM 1262 C CA . ASP A 1 160 ? -6.465 7.151 17.033 1.00 74.19 160 ASP A CA 1
ATOM 1263 C C . ASP A 1 160 ? -6.066 8.355 16.150 1.00 74.19 160 ASP A C 1
ATOM 1265 O O . ASP A 1 160 ? -6.371 9.525 16.436 1.00 74.19 160 ASP A O 1
ATOM 1269 N N . LEU A 1 161 ? -5.391 8.066 15.034 1.00 75.88 161 LEU A N 1
ATOM 1270 C CA . LEU A 1 161 ? -4.959 9.055 14.050 1.00 75.88 161 LEU A CA 1
ATOM 1271 C C . LEU A 1 161 ? -6.074 9.404 13.055 1.00 75.88 161 LEU A C 1
ATOM 1273 O O . LEU A 1 161 ? -6.135 10.547 12.604 1.00 75.88 161 LEU A O 1
ATOM 1277 N N . ILE A 1 162 ? -6.968 8.460 12.752 1.00 76.31 162 ILE A N 1
ATOM 1278 C CA . ILE A 1 162 ? -8.023 8.589 11.731 1.00 76.31 162 ILE A CA 1
ATOM 1279 C C . ILE A 1 162 ? -9.371 9.047 12.320 1.00 76.31 162 ILE A C 1
ATOM 1281 O O . ILE A 1 162 ? -10.146 9.724 11.638 1.00 76.31 162 ILE A O 1
ATOM 1285 N N . ARG A 1 163 ? -9.666 8.759 13.595 1.00 72.50 163 ARG A N 1
ATOM 1286 C CA . ARG A 1 163 ? -10.779 9.368 14.336 1.00 72.50 163 ARG A CA 1
ATOM 1287 C C . ARG A 1 163 ? -10.511 10.868 14.395 1.00 72.50 163 ARG A C 1
ATOM 1289 O O . ARG A 1 163 ? -9.607 11.346 15.086 1.00 72.50 163 ARG A O 1
ATOM 1296 N N . LEU A 1 164 ? -11.283 11.614 13.617 1.00 57.25 164 LEU A N 1
ATOM 1297 C CA . LEU A 1 164 ? -11.303 13.067 13.639 1.00 57.25 164 LEU A CA 1
ATOM 1298 C C . LEU A 1 164 ? -12.134 13.496 14.859 1.00 57.25 164 LEU A C 1
ATOM 1300 O O . LEU A 1 164 ? -13.356 13.354 14.811 1.00 57.25 164 LEU A O 1
ATOM 1304 N N . PRO A 1 165 ? -11.537 14.004 15.956 1.00 48.69 165 PRO A N 1
ATOM 1305 C CA . PRO A 1 165 ? -12.311 14.814 16.884 1.00 48.69 165 PRO A CA 1
ATOM 1306 C C . PRO A 1 165 ? -12.777 16.073 16.134 1.00 48.69 165 PRO A C 1
ATOM 1308 O O . PRO A 1 165 ? -12.073 16.550 15.241 1.00 48.69 165 PRO A O 1
ATOM 1311 N N . GLY A 1 166 ? -13.986 16.543 16.453 1.00 60.66 166 GLY A N 1
ATOM 1312 C CA . GLY A 1 166 ? -14.724 17.580 15.722 1.00 60.66 166 GLY A CA 1
ATOM 1313 C C . GLY A 1 166 ? -14.030 18.944 15.582 1.00 60.66 166 GLY A C 1
ATOM 1314 O O . GLY A 1 166 ? -12.875 19.112 15.960 1.00 60.66 166 GLY A O 1
ATOM 1315 N N . LYS A 1 167 ? -14.766 19.918 15.011 1.00 63.97 167 LYS A N 1
ATOM 1316 C CA . LYS A 1 167 ? -14.375 21.325 14.737 1.00 63.97 167 LYS A CA 1
ATOM 1317 C C . LYS A 1 167 ? -13.203 21.808 15.618 1.00 63.97 167 LYS A C 1
ATOM 1319 O O . LYS A 1 167 ? -13.418 22.243 16.745 1.00 63.97 167 LYS A O 1
ATOM 1324 N N . GLY A 1 168 ? -11.960 21.754 15.122 1.00 71.06 168 GLY A N 1
ATOM 1325 C CA . GLY A 1 168 ? -10.831 22.175 15.956 1.00 71.06 168 GLY A CA 1
ATOM 1326 C C . GLY A 1 168 ? -9.425 21.997 15.383 1.00 71.06 168 GLY A C 1
ATOM 1327 O O . GLY A 1 168 ? -8.860 20.912 15.409 1.00 71.06 168 GLY A O 1
ATOM 1328 N N . ASN A 1 169 ? -8.821 23.135 15.024 1.00 83.69 169 ASN A N 1
ATOM 1329 C CA . ASN A 1 169 ? -7.388 23.395 14.832 1.00 83.69 169 ASN A CA 1
ATOM 1330 C C . ASN A 1 169 ? -6.656 22.503 13.801 1.00 83.69 169 ASN A C 1
ATOM 1332 O O . ASN A 1 169 ? -6.129 21.442 14.132 1.00 83.69 169 ASN A O 1
ATOM 1336 N N . TRP A 1 170 ? -6.521 23.012 12.566 1.00 86.62 170 TRP A N 1
ATOM 1337 C CA . TRP A 1 170 ? -5.767 22.422 11.440 1.00 86.62 170 TRP A CA 1
ATOM 1338 C C . TRP A 1 170 ? -4.398 21.841 11.827 1.00 86.62 170 TRP A C 1
ATOM 1340 O O . TRP A 1 170 ? -3.995 20.805 11.302 1.00 86.62 170 TRP A O 1
ATOM 1350 N N . LYS A 1 171 ? -3.708 22.443 12.807 1.00 88.69 171 LYS A N 1
ATOM 1351 C CA . LYS A 1 171 ? -2.425 21.930 13.313 1.00 88.69 171 LYS A CA 1
ATOM 1352 C C . LYS A 1 171 ? -2.541 20.500 13.853 1.00 88.69 171 LYS A C 1
ATOM 1354 O O . LYS A 1 171 ? -1.665 19.684 13.592 1.00 88.69 171 LYS A O 1
ATOM 1359 N N . LYS A 1 172 ? -3.631 20.166 14.554 1.00 86.31 172 LYS A N 1
ATOM 1360 C CA . LYS A 1 172 ? -3.873 18.807 15.066 1.00 86.31 172 LYS A CA 1
ATOM 1361 C C . LYS A 1 172 ? -4.098 17.813 13.925 1.00 86.31 172 LYS A C 1
ATOM 1363 O O . LYS A 1 172 ? -3.565 16.709 13.979 1.00 86.31 172 LYS A O 1
ATOM 1368 N N . HIS A 1 173 ? -4.834 18.210 12.885 1.00 84.12 173 HIS A N 1
ATOM 1369 C CA . HIS A 1 173 ? -5.038 17.379 11.694 1.00 84.12 173 HIS A CA 1
ATOM 1370 C C . HIS A 1 173 ? -3.727 17.122 10.955 1.00 84.12 173 HIS A C 1
ATOM 1372 O O . HIS A 1 173 ? -3.444 15.982 10.599 1.00 84.12 173 HIS A O 1
ATOM 1378 N N . PHE A 1 174 ? -2.895 18.151 10.798 1.00 88.75 174 PHE A N 1
ATOM 1379 C CA . PHE A 1 174 ? -1.592 18.007 10.163 1.00 88.75 174 PHE A CA 1
ATOM 1380 C C . PHE A 1 174 ? -0.659 17.088 10.961 1.00 88.75 174 PHE A C 1
ATOM 1382 O O . PHE A 1 174 ? -0.057 16.188 10.387 1.00 88.75 174 PHE A O 1
ATOM 1389 N N . VAL A 1 175 ? -0.587 17.234 12.290 1.00 89.75 175 VAL A N 1
ATOM 1390 C CA . VAL A 1 175 ? 0.215 16.329 13.135 1.00 89.75 175 VAL A CA 1
ATOM 1391 C C . VAL A 1 175 ? -0.277 14.884 13.017 1.00 89.75 175 VAL A C 1
ATOM 1393 O O . VAL A 1 175 ? 0.538 13.984 12.832 1.00 89.75 175 VAL A O 1
ATOM 1396 N N . LYS A 1 176 ? -1.595 14.648 13.057 1.00 87.31 176 LYS A N 1
ATOM 1397 C CA . LYS A 1 176 ? -2.170 13.308 12.843 1.00 87.31 176 LYS A CA 1
ATOM 1398 C C . LYS A 1 176 ? -1.810 12.745 11.468 1.00 87.31 176 LYS A C 1
ATOM 1400 O O . LYS A 1 176 ? -1.444 11.578 11.374 1.00 87.31 176 LYS A O 1
ATOM 1405 N N . PHE A 1 177 ? -1.869 13.573 10.426 1.00 89.31 177 PHE A N 1
ATOM 1406 C CA . PHE A 1 177 ? -1.474 13.194 9.073 1.00 89.31 177 PHE A CA 1
ATOM 1407 C C . PHE A 1 177 ? 0.011 12.813 8.996 1.00 89.31 177 PHE A C 1
ATOM 1409 O O . PHE A 1 177 ? 0.334 11.747 8.484 1.00 89.31 177 PHE A O 1
ATOM 1416 N N . ILE A 1 178 ? 0.911 13.618 9.569 1.00 92.50 178 ILE A N 1
ATOM 1417 C CA . ILE A 1 178 ? 2.346 13.303 9.609 1.00 92.50 178 ILE A CA 1
ATOM 1418 C C . ILE A 1 178 ? 2.609 12.015 10.391 1.00 92.50 178 ILE A C 1
ATOM 1420 O O . ILE A 1 178 ? 3.376 11.172 9.935 1.00 92.50 178 ILE A O 1
ATOM 1424 N N . LEU A 1 179 ? 1.946 11.811 11.530 1.00 91.06 179 LEU A N 1
ATOM 1425 C CA . LEU A 1 179 ? 2.056 10.558 12.278 1.00 91.06 179 LEU A CA 1
ATOM 1426 C C . LEU A 1 179 ? 1.555 9.363 11.459 1.00 91.06 179 LEU A C 1
ATOM 1428 O O . LEU A 1 179 ? 2.161 8.296 11.525 1.00 91.06 179 LEU A O 1
ATOM 1432 N N . LEU A 1 180 ? 0.495 9.534 10.665 1.00 90.75 180 LEU A N 1
ATOM 1433 C CA . LEU A 1 180 ? -0.009 8.493 9.770 1.00 90.75 180 LEU A CA 1
ATOM 1434 C C . LEU A 1 180 ? 0.996 8.169 8.654 1.00 90.75 180 LEU A C 1
ATOM 1436 O O . LEU A 1 180 ? 1.236 6.992 8.391 1.00 90.75 180 LEU A O 1
ATOM 1440 N N . VAL A 1 181 ? 1.626 9.189 8.059 1.00 93.00 181 VAL A N 1
ATOM 1441 C CA . VAL A 1 181 ? 2.711 9.037 7.071 1.00 93.00 181 VAL A CA 1
ATOM 1442 C C . VAL A 1 181 ? 3.885 8.278 7.683 1.00 93.00 181 VAL A C 1
ATOM 1444 O O . VAL A 1 181 ? 4.291 7.252 7.145 1.00 93.00 181 VAL A O 1
ATOM 1447 N N . LEU A 1 182 ? 4.394 8.735 8.833 1.00 92.88 182 LEU A N 1
ATOM 1448 C CA . LEU A 1 182 ? 5.527 8.109 9.525 1.00 92.88 182 LEU A CA 1
ATOM 1449 C C . LEU A 1 182 ? 5.259 6.634 9.838 1.00 92.88 182 LEU A C 1
ATOM 1451 O O . LEU A 1 182 ? 6.159 5.806 9.740 1.00 92.88 182 LEU A O 1
ATOM 1455 N N . ARG A 1 183 ? 4.007 6.302 10.155 1.00 90.75 183 ARG A N 1
ATOM 1456 C CA . ARG A 1 183 ? 3.552 4.937 10.432 1.00 90.75 183 ARG A CA 1
ATOM 1457 C C . ARG A 1 183 ? 3.460 4.056 9.193 1.00 90.75 183 ARG A C 1
ATOM 1459 O O . ARG A 1 183 ? 3.681 2.852 9.292 1.00 90.75 183 ARG A O 1
ATOM 1466 N N . GLY A 1 184 ? 3.184 4.655 8.040 1.00 93.31 184 GLY A N 1
ATOM 1467 C CA . GLY A 1 184 ? 3.207 3.978 6.747 1.00 93.31 184 GLY A CA 1
ATOM 1468 C C . GLY A 1 184 ? 4.615 3.683 6.233 1.00 93.31 184 GLY A C 1
ATOM 1469 O O . GLY A 1 184 ? 4.765 2.799 5.392 1.00 93.31 184 GLY A O 1
ATOM 1470 N N . ILE A 1 185 ? 5.655 4.363 6.739 1.00 95.19 185 ILE A N 1
ATOM 1471 C CA . ILE A 1 185 ? 7.038 4.176 6.265 1.00 95.19 185 ILE A CA 1
ATOM 1472 C C . ILE A 1 185 ? 7.527 2.737 6.488 1.00 95.19 185 ILE A C 1
ATOM 1474 O O . ILE A 1 185 ? 7.905 2.111 5.500 1.00 95.19 185 ILE A O 1
ATOM 1478 N N . PRO A 1 186 ? 7.494 2.147 7.704 1.00 94.56 186 PRO A N 1
ATOM 1479 C CA . PRO A 1 186 ? 7.978 0.779 7.894 1.00 94.56 186 PRO A CA 1
ATOM 1480 C C . PRO A 1 186 ? 7.208 -0.244 7.054 1.00 94.56 186 PRO A C 1
ATOM 1482 O O . PRO A 1 186 ? 7.810 -1.151 6.489 1.00 94.56 186 PRO A O 1
ATOM 1485 N N . PHE A 1 187 ? 5.889 -0.067 6.918 1.00 93.88 187 PHE A N 1
ATOM 1486 C CA . PHE A 1 187 ? 5.058 -0.913 6.062 1.00 93.88 187 PHE A CA 1
ATOM 1487 C C . PHE A 1 187 ? 5.476 -0.811 4.589 1.00 93.88 187 PHE A C 1
ATOM 1489 O O . PHE A 1 187 ? 5.670 -1.821 3.918 1.00 93.88 187 PHE A O 1
ATOM 1496 N N . THR A 1 188 ? 5.689 0.411 4.105 1.00 95.88 188 THR A N 1
ATOM 1497 C CA . THR A 1 188 ? 6.147 0.669 2.737 1.00 95.88 188 THR A CA 1
ATOM 1498 C C . THR A 1 188 ? 7.535 0.096 2.488 1.00 95.88 188 THR A C 1
ATOM 1500 O O . THR A 1 188 ? 7.769 -0.462 1.424 1.00 95.88 188 THR A O 1
ATOM 1503 N N . LEU A 1 189 ? 8.451 0.184 3.456 1.00 96.81 189 LEU A N 1
ATOM 1504 C CA . LEU A 1 189 ? 9.803 -0.361 3.322 1.00 96.81 189 LEU A CA 1
ATOM 1505 C C . LEU A 1 189 ? 9.804 -1.887 3.172 1.00 96.81 189 LEU A C 1
ATOM 1507 O O . LEU A 1 189 ? 10.597 -2.411 2.394 1.00 96.81 189 LEU A O 1
ATOM 1511 N N . ILE A 1 190 ? 8.901 -2.595 3.856 1.00 94.75 190 ILE A N 1
ATOM 1512 C CA . ILE A 1 190 ? 8.739 -4.047 3.683 1.00 94.75 190 ILE A CA 1
ATOM 1513 C C . ILE A 1 190 ? 8.378 -4.356 2.227 1.00 94.75 190 ILE A C 1
ATOM 1515 O O . ILE A 1 190 ? 9.060 -5.140 1.569 1.00 94.75 190 ILE A O 1
ATOM 1519 N N . TRP A 1 191 ? 7.350 -3.694 1.696 1.00 94.94 191 TRP A N 1
ATOM 1520 C CA . TRP A 1 191 ? 6.922 -3.902 0.311 1.00 94.94 191 TRP A CA 1
ATOM 1521 C C . TRP A 1 191 ? 7.934 -3.396 -0.712 1.00 94.94 191 TRP A C 1
ATOM 1523 O O . TRP A 1 191 ? 8.092 -4.009 -1.764 1.00 94.94 191 TRP A O 1
ATOM 1533 N N . PHE A 1 192 ? 8.672 -2.337 -0.386 1.00 96.06 192 PHE A N 1
ATOM 1534 C CA . PHE A 1 192 ? 9.767 -1.836 -1.200 1.00 96.06 192 PHE A CA 1
ATOM 1535 C C . PHE A 1 192 ? 10.829 -2.908 -1.415 1.00 96.06 192 PHE A C 1
ATOM 1537 O O . PHE A 1 192 ? 11.184 -3.176 -2.558 1.00 96.06 192 PHE A O 1
ATOM 1544 N N . VAL A 1 193 ? 11.283 -3.563 -0.342 1.00 95.62 193 VAL A N 1
ATOM 1545 C CA . VAL A 1 193 ? 12.286 -4.637 -0.419 1.00 95.62 193 VAL A CA 1
ATOM 1546 C C . VAL A 1 193 ? 11.776 -5.830 -1.231 1.00 95.62 193 VAL A C 1
ATOM 1548 O O . VAL A 1 193 ? 12.556 -6.451 -1.950 1.00 95.62 193 VAL A O 1
ATOM 1551 N N . VAL A 1 194 ? 10.479 -6.133 -1.153 1.00 92.69 194 VAL A N 1
ATOM 1552 C CA . VAL A 1 194 ? 9.869 -7.242 -1.901 1.00 92.69 194 VAL A CA 1
ATOM 1553 C C . VAL A 1 194 ? 9.742 -6.919 -3.392 1.00 92.69 194 VAL A C 1
ATOM 1555 O O . VAL A 1 194 ? 10.147 -7.724 -4.228 1.00 92.69 194 VAL A O 1
ATOM 1558 N N . PHE A 1 195 ? 9.195 -5.755 -3.747 1.00 93.69 195 PHE A N 1
ATOM 1559 C CA . PHE A 1 195 ? 8.831 -5.450 -5.132 1.00 93.69 195 PHE A CA 1
ATOM 1560 C C . PHE A 1 195 ? 9.942 -4.770 -5.922 1.00 93.69 195 PHE A C 1
ATOM 1562 O O . PHE A 1 195 ? 10.221 -5.192 -7.046 1.00 93.69 195 PHE A O 1
ATOM 1569 N N . ALA A 1 196 ? 10.574 -3.722 -5.388 1.00 94.56 196 ALA A N 1
ATOM 1570 C CA . ALA A 1 196 ? 11.464 -2.888 -6.193 1.00 94.56 196 ALA A CA 1
ATOM 1571 C C . ALA A 1 196 ? 12.752 -3.629 -6.608 1.00 94.56 196 ALA A C 1
ATOM 1573 O O . ALA A 1 196 ? 12.993 -3.721 -7.813 1.00 94.56 196 ALA A O 1
ATOM 1574 N N . PRO A 1 197 ? 13.546 -4.242 -5.703 1.00 95.00 197 PRO A N 1
ATOM 1575 C CA . PRO A 1 197 ? 14.751 -4.981 -6.084 1.00 95.00 197 PRO A CA 1
ATOM 1576 C C . PRO A 1 197 ? 14.474 -6.146 -7.033 1.00 95.00 197 PRO A C 1
ATOM 1578 O O . PRO A 1 197 ? 15.189 -6.304 -8.019 1.00 95.00 197 PRO A O 1
ATOM 1581 N N . ALA A 1 198 ? 13.427 -6.936 -6.769 1.00 93.44 198 ALA A N 1
ATOM 1582 C CA . ALA A 1 198 ? 13.059 -8.069 -7.615 1.00 93.44 198 ALA A CA 1
ATOM 1583 C C . ALA A 1 198 ? 12.701 -7.609 -9.034 1.00 93.44 198 ALA A C 1
ATOM 1585 O O . ALA A 1 198 ? 13.191 -8.163 -10.018 1.00 93.44 198 ALA A O 1
ATOM 1586 N N . THR A 1 199 ? 11.910 -6.539 -9.137 1.00 94.25 199 THR A N 1
ATOM 1587 C CA . THR A 1 199 ? 11.529 -5.950 -10.423 1.00 94.25 199 THR A CA 1
ATOM 1588 C C . THR A 1 199 ? 12.749 -5.410 -11.168 1.00 94.25 199 THR A C 1
ATOM 1590 O O . THR A 1 199 ? 12.937 -5.713 -12.343 1.00 94.25 199 THR A O 1
ATOM 1593 N N . LEU A 1 200 ? 13.616 -4.652 -10.490 1.00 94.31 200 LEU A N 1
ATOM 1594 C CA . LEU A 1 200 ? 14.837 -4.112 -11.092 1.00 94.31 200 LEU A CA 1
ATOM 1595 C C . LEU A 1 200 ? 15.780 -5.220 -11.558 1.00 94.31 200 LEU A C 1
ATOM 1597 O O . LEU A 1 200 ? 16.333 -5.115 -12.646 1.00 94.31 200 LEU A O 1
ATOM 1601 N N . ALA A 1 201 ? 15.939 -6.290 -10.779 1.00 93.69 201 ALA A N 1
ATOM 1602 C CA . ALA A 1 201 ? 16.779 -7.422 -11.155 1.00 93.69 201 ALA A CA 1
ATOM 1603 C C . ALA A 1 201 ? 16.284 -8.091 -12.446 1.00 93.69 201 ALA A C 1
ATOM 1605 O O . ALA A 1 201 ? 17.084 -8.350 -13.345 1.00 93.69 201 ALA A O 1
ATOM 1606 N N . VAL A 1 202 ? 14.970 -8.309 -12.570 1.00 91.81 202 VAL A N 1
ATOM 1607 C CA . VAL A 1 202 ? 14.364 -8.847 -13.798 1.00 91.81 202 VAL A CA 1
ATOM 1608 C C . VAL A 1 202 ? 14.594 -7.900 -14.973 1.00 91.81 202 VAL A C 1
ATOM 1610 O O . VAL A 1 202 ? 15.046 -8.335 -16.027 1.00 91.81 202 VAL A O 1
ATOM 1613 N N . MET A 1 203 ? 14.351 -6.603 -14.795 1.00 91.00 203 MET A N 1
ATOM 1614 C CA . MET A 1 203 ? 14.513 -5.618 -15.870 1.00 91.00 203 MET A CA 1
ATOM 1615 C C . MET A 1 203 ? 15.968 -5.493 -16.331 1.00 91.00 203 MET A C 1
ATOM 1617 O O . MET A 1 203 ? 16.233 -5.466 -17.530 1.00 91.00 203 MET A O 1
ATOM 1621 N N . MET A 1 204 ? 16.916 -5.508 -15.395 1.00 91.25 204 MET A N 1
ATOM 1622 C CA . MET A 1 204 ? 18.348 -5.536 -15.697 1.00 91.25 204 MET A CA 1
ATOM 1623 C C . MET A 1 204 ? 18.740 -6.794 -16.473 1.00 91.25 204 MET A C 1
ATOM 1625 O O . MET A 1 204 ? 19.511 -6.711 -17.426 1.00 91.25 204 MET A O 1
ATOM 1629 N N . ALA A 1 205 ? 18.204 -7.957 -16.094 1.00 91.50 205 ALA A N 1
ATOM 1630 C CA . ALA A 1 205 ? 18.459 -9.202 -16.810 1.00 91.50 205 ALA A CA 1
ATOM 1631 C C . ALA A 1 205 ? 17.884 -9.177 -18.238 1.00 91.50 205 ALA A C 1
ATOM 1633 O O . ALA A 1 205 ? 18.525 -9.677 -19.161 1.00 91.50 205 ALA A O 1
ATOM 1634 N N . LEU A 1 206 ? 16.713 -8.567 -18.442 1.00 88.94 206 LEU A N 1
ATOM 1635 C CA . LEU A 1 206 ? 16.105 -8.429 -19.770 1.00 88.94 206 LEU A CA 1
ATOM 1636 C C . LEU A 1 206 ? 16.886 -7.457 -20.666 1.00 88.94 206 LEU A C 1
ATOM 1638 O O . LEU A 1 206 ? 17.153 -7.784 -21.823 1.00 88.94 206 LEU A O 1
ATOM 1642 N N . GLU A 1 207 ? 17.293 -6.300 -20.139 1.00 87.50 207 GLU A N 1
ATOM 1643 C CA . GLU A 1 207 ? 18.041 -5.303 -20.913 1.00 87.50 207 GLU A CA 1
ATOM 1644 C C . GLU A 1 207 ? 19.469 -5.782 -21.216 1.00 87.50 207 GLU A C 1
ATOM 1646 O O . GLU A 1 207 ? 19.858 -5.884 -22.378 1.00 87.50 207 GLU A O 1
ATOM 1651 N N . TYR A 1 208 ? 20.253 -6.116 -20.186 1.00 86.75 208 TYR A N 1
ATOM 1652 C CA . TYR A 1 208 ? 21.680 -6.424 -20.345 1.00 86.75 208 TYR A CA 1
ATOM 1653 C C . TYR A 1 208 ? 21.959 -7.892 -20.673 1.00 86.75 208 TYR A C 1
ATOM 1655 O O . TYR A 1 208 ? 22.967 -8.190 -21.309 1.00 86.75 208 TYR A O 1
ATOM 1663 N N . GLY A 1 209 ? 21.100 -8.814 -20.232 1.00 82.62 209 GLY A N 1
ATOM 1664 C CA . GLY A 1 209 ? 21.274 -10.248 -20.471 1.00 82.62 209 GLY A CA 1
ATOM 1665 C C . GLY A 1 209 ? 20.662 -10.714 -21.790 1.00 82.62 209 GLY A C 1
ATOM 1666 O O . GLY A 1 209 ? 21.298 -11.464 -22.525 1.00 82.62 209 GLY A O 1
ATOM 1667 N N . ALA A 1 210 ? 19.443 -10.263 -22.101 1.00 82.81 210 ALA A N 1
ATOM 1668 C CA . ALA A 1 210 ? 18.720 -10.667 -23.310 1.00 82.81 210 ALA A CA 1
ATOM 1669 C C . ALA A 1 210 ? 18.773 -9.631 -24.449 1.00 82.81 210 ALA A C 1
ATOM 1671 O O . ALA A 1 210 ? 18.352 -9.941 -25.563 1.00 82.81 210 ALA A O 1
ATOM 1672 N N . GLY A 1 211 ? 19.278 -8.416 -24.198 1.00 81.94 211 GLY A N 1
ATOM 1673 C CA . GLY A 1 211 ? 19.347 -7.355 -25.208 1.00 81.94 211 GLY A CA 1
ATOM 1674 C C . GLY A 1 211 ? 17.975 -6.830 -25.639 1.00 81.94 211 GLY A C 1
ATOM 1675 O O . GLY A 1 211 ? 17.837 -6.305 -26.745 1.00 81.94 211 GLY A O 1
ATOM 1676 N N . ILE A 1 212 ? 16.942 -7.009 -24.806 1.00 82.25 212 ILE A N 1
ATOM 1677 C CA . ILE A 1 212 ? 15.580 -6.576 -25.123 1.00 82.25 212 ILE A CA 1
ATOM 1678 C C . ILE A 1 212 ? 15.491 -5.066 -24.903 1.00 82.25 212 ILE A C 1
ATOM 1680 O O . ILE A 1 212 ? 15.576 -4.587 -23.775 1.00 82.25 212 ILE A O 1
ATOM 1684 N N . ASN A 1 213 ? 15.279 -4.319 -25.987 1.00 81.94 213 ASN A N 1
ATOM 1685 C CA . ASN A 1 213 ? 15.008 -2.886 -25.914 1.00 81.94 213 ASN A CA 1
ATOM 1686 C C . ASN A 1 213 ? 13.546 -2.647 -25.521 1.00 81.94 213 ASN A C 1
ATOM 1688 O O . ASN A 1 213 ? 12.626 -3.124 -26.195 1.00 81.94 213 ASN A O 1
ATOM 1692 N N . LEU A 1 214 ? 13.326 -1.881 -24.452 1.00 83.94 214 LEU A N 1
ATOM 1693 C CA . LEU A 1 214 ? 11.990 -1.447 -24.063 1.00 83.94 214 LEU A CA 1
ATOM 1694 C C . LEU A 1 214 ? 11.576 -0.238 -24.903 1.00 83.94 214 LEU A C 1
ATOM 1696 O O . LEU A 1 214 ? 12.075 0.872 -24.748 1.00 83.94 214 LEU A O 1
ATOM 1700 N N . TRP A 1 215 ? 10.608 -0.456 -25.781 1.00 87.69 215 TRP A N 1
ATOM 1701 C CA . TRP A 1 215 ? 9.838 0.605 -26.424 1.00 87.69 215 TRP A CA 1
ATOM 1702 C C . TRP A 1 215 ? 8.681 1.079 -25.532 1.00 87.69 215 TRP A C 1
ATOM 1704 O O . TRP A 1 215 ? 8.195 0.33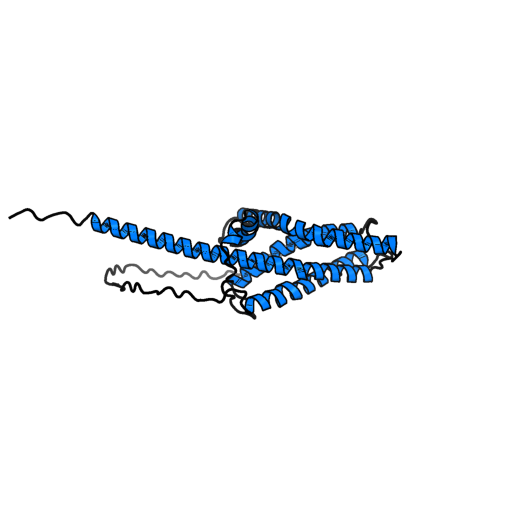7 -24.667 1.00 87.69 215 TRP A O 1
ATOM 1714 N N . TRP A 1 216 ? 8.199 2.301 -25.754 1.00 89.88 216 TRP A N 1
ATOM 1715 C CA . TRP A 1 216 ? 7.244 2.951 -24.853 1.00 89.88 216 TRP A CA 1
ATOM 1716 C C . TRP A 1 216 ? 5.959 2.162 -24.547 1.00 89.88 216 TRP A C 1
ATOM 1718 O O . TRP A 1 216 ? 5.582 2.133 -23.372 1.00 89.88 216 TRP A O 1
ATOM 1728 N N . PRO A 1 217 ? 5.314 1.431 -25.484 1.00 93.00 217 PRO A N 1
ATOM 1729 C CA . PRO A 1 217 ? 4.117 0.666 -25.146 1.00 93.00 217 PRO A CA 1
ATOM 1730 C C . PRO A 1 217 ? 4.424 -0.472 -24.168 1.00 93.00 217 PRO A C 1
ATOM 1732 O O . PRO A 1 217 ? 3.634 -0.745 -23.267 1.00 93.00 217 PRO A O 1
ATOM 1735 N N . SER A 1 218 ? 5.592 -1.115 -24.298 1.00 91.06 218 SER A N 1
ATOM 1736 C CA . SER A 1 218 ? 6.002 -2.161 -23.351 1.00 91.06 218 SER A CA 1
ATOM 1737 C C . SER A 1 218 ? 6.250 -1.606 -21.956 1.00 91.06 218 SER A C 1
ATOM 1739 O O . SER A 1 218 ? 5.853 -2.246 -20.987 1.00 91.06 218 SER A O 1
ATOM 1741 N N . ALA A 1 219 ? 6.831 -0.406 -21.843 1.00 91.50 219 ALA A N 1
ATOM 1742 C CA . ALA A 1 219 ? 7.041 0.247 -20.557 1.00 91.50 219 ALA A CA 1
ATOM 1743 C C . ALA A 1 219 ? 5.705 0.585 -19.882 1.00 91.50 219 ALA A C 1
ATOM 1745 O O . ALA A 1 219 ? 5.560 0.361 -18.682 1.00 91.50 219 ALA A O 1
ATOM 1746 N N . VAL A 1 220 ? 4.706 1.032 -20.653 1.00 94.94 220 VAL A N 1
ATOM 1747 C CA . VAL A 1 220 ? 3.335 1.272 -20.168 1.00 94.94 220 VAL A CA 1
ATOM 1748 C C . VAL A 1 220 ? 2.693 -0.006 -19.643 1.00 94.94 220 VAL A C 1
ATOM 1750 O O . VAL A 1 220 ? 2.198 -0.023 -18.517 1.00 94.94 220 VAL A O 1
ATOM 1753 N N . VAL A 1 221 ? 2.718 -1.085 -20.432 1.00 95.06 221 VAL A N 1
ATOM 1754 C CA . VAL A 1 221 ? 2.140 -2.379 -20.032 1.00 95.06 221 VAL A CA 1
ATOM 1755 C C . VAL A 1 221 ? 2.846 -2.925 -18.795 1.00 95.06 221 VAL A C 1
ATOM 1757 O O . VAL A 1 221 ? 2.188 -3.345 -17.845 1.00 95.06 221 VAL A O 1
ATOM 1760 N N . PHE A 1 222 ? 4.177 -2.865 -18.772 1.00 93.81 222 PHE A N 1
ATOM 1761 C CA . PHE A 1 222 ? 4.981 -3.261 -17.624 1.00 93.81 222 PHE A CA 1
ATOM 1762 C C . PHE A 1 222 ? 4.584 -2.478 -16.368 1.00 93.81 222 PHE A C 1
ATOM 1764 O O . PHE A 1 222 ? 4.268 -3.087 -15.348 1.00 93.81 222 PHE A O 1
ATOM 1771 N N . LYS A 1 223 ? 4.527 -1.143 -16.443 1.00 94.62 223 LYS A N 1
ATOM 1772 C CA . LYS A 1 223 ? 4.140 -0.281 -15.318 1.00 94.62 223 LYS A CA 1
ATOM 1773 C C . LYS A 1 223 ? 2.711 -0.527 -14.855 1.00 94.62 223 LYS A C 1
ATOM 1775 O O . LYS A 1 223 ? 2.466 -0.505 -13.652 1.00 94.62 223 LYS A O 1
ATOM 1780 N N . ALA A 1 224 ? 1.786 -0.790 -15.774 1.00 96.94 224 ALA A N 1
ATOM 1781 C CA . ALA A 1 224 ? 0.411 -1.131 -15.435 1.00 96.94 224 ALA A CA 1
ATOM 1782 C C . ALA A 1 224 ? 0.333 -2.471 -14.687 1.00 96.94 224 ALA A C 1
ATOM 1784 O O . ALA A 1 224 ? -0.275 -2.542 -13.623 1.00 96.94 224 ALA A O 1
ATOM 1785 N N . ILE A 1 225 ? 0.993 -3.521 -15.188 1.00 96.38 225 ILE A N 1
ATOM 1786 C CA . ILE A 1 225 ? 1.030 -4.835 -14.523 1.00 96.38 225 ILE A CA 1
ATOM 1787 C C . ILE A 1 225 ? 1.708 -4.725 -13.159 1.00 96.38 225 ILE A C 1
ATOM 1789 O O . ILE A 1 225 ? 1.202 -5.249 -12.170 1.00 96.38 225 ILE A O 1
ATOM 1793 N N . TRP A 1 226 ? 2.837 -4.026 -13.097 1.00 95.50 226 TRP A N 1
ATOM 1794 C CA . TRP A 1 226 ? 3.594 -3.828 -11.870 1.00 95.50 226 TRP A CA 1
ATOM 1795 C C . TRP A 1 226 ? 2.791 -3.041 -10.823 1.00 95.50 226 TRP A C 1
ATOM 1797 O O . TRP A 1 226 ? 2.674 -3.480 -9.679 1.00 95.50 226 TRP A O 1
ATOM 1807 N N . GLY A 1 227 ? 2.169 -1.929 -11.227 1.00 96.44 227 GLY A N 1
ATOM 1808 C CA . GLY A 1 227 ? 1.297 -1.129 -10.368 1.00 96.44 227 GLY A CA 1
ATOM 1809 C C . GLY A 1 227 ? 0.088 -1.927 -9.890 1.00 96.44 227 GLY A C 1
ATOM 1810 O O . GLY A 1 227 ? -0.205 -1.946 -8.698 1.00 96.44 227 GLY A O 1
ATOM 1811 N N . GLY A 1 228 ? -0.560 -2.671 -10.787 1.00 97.19 228 GLY A N 1
ATOM 1812 C CA . GLY A 1 228 ? -1.667 -3.546 -10.415 1.00 97.19 228 GLY A CA 1
ATOM 1813 C C . GLY A 1 228 ? -1.252 -4.670 -9.470 1.00 97.19 228 GLY A C 1
ATOM 1814 O O . GLY A 1 228 ? -1.982 -4.972 -8.531 1.00 97.19 228 GLY A O 1
ATOM 1815 N N . GLY A 1 229 ? -0.058 -5.238 -9.651 1.00 96.50 229 GLY A N 1
ATOM 1816 C CA . GLY A 1 229 ? 0.530 -6.194 -8.717 1.00 96.50 229 GLY A CA 1
ATOM 1817 C C . GLY A 1 229 ? 0.705 -5.595 -7.322 1.00 96.50 229 GLY A C 1
ATOM 1818 O O . GLY A 1 229 ? 0.272 -6.195 -6.343 1.00 96.50 229 GLY A O 1
ATOM 1819 N N . MET A 1 230 ? 1.252 -4.382 -7.218 1.00 95.38 230 MET A N 1
ATOM 1820 C CA . MET A 1 230 ? 1.331 -3.664 -5.940 1.00 95.38 230 MET A CA 1
ATOM 1821 C C . MET A 1 230 ? -0.058 -3.481 -5.312 1.00 95.38 230 MET A C 1
ATOM 1823 O O . MET A 1 230 ? -0.256 -3.877 -4.162 1.00 95.38 230 MET A O 1
ATOM 1827 N N . GLY A 1 231 ? -1.039 -2.983 -6.067 1.00 95.88 231 GLY A N 1
ATOM 1828 C CA . GLY A 1 231 ? -2.409 -2.807 -5.576 1.00 95.88 231 GLY A CA 1
ATOM 1829 C C . GLY A 1 231 ? -3.064 -4.112 -5.114 1.00 95.88 231 GLY A C 1
ATOM 1830 O O . GLY A 1 231 ? -3.793 -4.116 -4.122 1.00 95.88 231 GLY A O 1
ATOM 1831 N N . LEU A 1 232 ? -2.745 -5.230 -5.773 1.00 96.81 232 LEU A N 1
ATOM 1832 C CA . LEU A 1 232 ? -3.257 -6.564 -5.457 1.00 96.81 232 LEU A CA 1
ATOM 1833 C C . LEU A 1 232 ? -2.751 -7.100 -4.110 1.00 96.81 232 LEU A C 1
ATOM 1835 O O . LE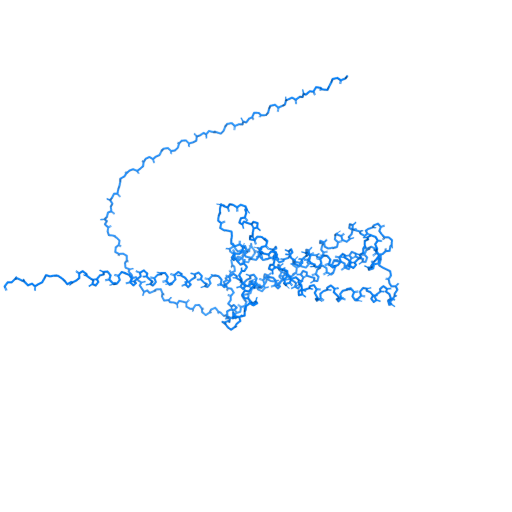U A 1 232 ? -3.479 -7.820 -3.437 1.00 96.81 232 LEU A O 1
ATOM 1839 N N . PHE A 1 233 ? -1.523 -6.781 -3.700 1.00 95.94 233 PHE A N 1
ATOM 1840 C CA . PHE A 1 233 ? -0.941 -7.332 -2.466 1.00 95.94 233 PHE A CA 1
ATOM 1841 C C . PHE A 1 233 ? -0.900 -6.326 -1.315 1.00 95.94 233 PHE A C 1
ATOM 1843 O O . PHE A 1 233 ? -1.189 -6.673 -0.167 1.00 95.94 233 PHE A O 1
ATOM 1850 N N . VAL A 1 234 ? -0.574 -5.070 -1.611 1.00 96.31 234 VAL A N 1
ATOM 1851 C CA . VAL A 1 234 ? -0.357 -4.034 -0.598 1.00 96.31 234 VAL A CA 1
ATOM 1852 C C . VAL A 1 234 ? -1.686 -3.568 -0.011 1.00 96.31 234 VAL A C 1
ATOM 1854 O O . VAL A 1 234 ? -1.850 -3.549 1.210 1.00 96.31 234 VAL A O 1
ATOM 1857 N N . THR A 1 235 ? -2.663 -3.243 -0.856 1.00 96.62 235 THR A N 1
ATOM 1858 C CA . THR A 1 235 ? -3.955 -2.697 -0.419 1.00 96.62 235 THR A CA 1
ATOM 1859 C C . THR A 1 235 ? -4.770 -3.640 0.472 1.00 96.62 235 THR A C 1
ATOM 1861 O O . THR A 1 235 ? -5.224 -3.180 1.526 1.00 96.62 235 THR A O 1
ATOM 1864 N N . PRO A 1 236 ? -4.937 -4.949 0.175 1.00 95.50 236 PRO A N 1
ATOM 1865 C CA . PRO A 1 236 ? -5.664 -5.830 1.087 1.00 95.50 236 PRO A CA 1
ATOM 1866 C C . PRO A 1 236 ? -4.921 -6.045 2.408 1.00 95.50 236 PRO A C 1
ATOM 1868 O O . PRO A 1 236 ? -5.573 -6.166 3.445 1.00 95.50 236 PRO A O 1
ATOM 1871 N N . ALA A 1 237 ? -3.583 -6.011 2.415 1.00 94.56 237 ALA A N 1
ATOM 1872 C CA . ALA A 1 237 ? -2.814 -6.055 3.656 1.00 94.56 237 ALA A CA 1
ATOM 1873 C C . ALA A 1 237 ? -3.090 -4.824 4.540 1.00 94.56 237 ALA A C 1
ATOM 1875 O O . ALA A 1 237 ? -3.325 -4.974 5.742 1.00 94.56 237 ALA A O 1
ATOM 1876 N N . VAL A 1 238 ? -3.150 -3.620 3.953 1.00 94.56 238 VAL A N 1
ATOM 1877 C CA . VAL A 1 238 ? -3.593 -2.410 4.674 1.00 94.56 238 VAL A CA 1
ATOM 1878 C C . VAL A 1 238 ? -5.035 -2.562 5.157 1.00 94.56 238 VAL A C 1
ATOM 1880 O O . VAL A 1 238 ? -5.334 -2.229 6.302 1.00 94.56 238 VAL A O 1
ATOM 1883 N N . GLY A 1 239 ? -5.916 -3.113 4.319 1.00 93.06 239 GLY A N 1
ATOM 1884 C CA . GLY A 1 239 ? -7.315 -3.367 4.655 1.00 93.06 239 GLY A CA 1
ATOM 1885 C C . GLY A 1 239 ? -7.487 -4.226 5.904 1.00 93.06 239 GLY A C 1
ATOM 1886 O O . GLY A 1 239 ? -8.215 -3.843 6.820 1.00 93.06 239 GLY A O 1
ATOM 1887 N N . VAL A 1 240 ? -6.767 -5.346 5.982 1.00 91.12 240 VAL A N 1
ATOM 1888 C CA . VAL A 1 240 ? -6.779 -6.234 7.155 1.00 91.12 240 VAL A CA 1
ATOM 1889 C C . VAL A 1 240 ? -6.254 -5.516 8.398 1.00 91.12 240 VAL A C 1
ATOM 1891 O O . VAL A 1 240 ? -6.883 -5.590 9.453 1.00 91.12 240 VAL A O 1
ATOM 1894 N N . LEU A 1 241 ? -5.143 -4.780 8.286 1.00 90.56 241 LEU A N 1
ATOM 1895 C CA . LEU A 1 241 ? -4.581 -4.029 9.415 1.00 90.56 241 LEU A CA 1
ATOM 1896 C C . LEU A 1 241 ? -5.529 -2.933 9.914 1.00 90.56 241 LEU A C 1
ATOM 1898 O O . LEU A 1 241 ? -5.654 -2.732 11.121 1.00 90.56 241 LEU A O 1
ATOM 1902 N N . ALA A 1 242 ? -6.213 -2.240 9.006 1.00 90.06 242 ALA A N 1
ATOM 1903 C CA . ALA A 1 242 ? -7.187 -1.214 9.351 1.00 90.06 242 ALA A CA 1
ATOM 1904 C C . ALA A 1 242 ? -8.442 -1.811 10.010 1.00 90.06 242 ALA A C 1
ATOM 1906 O O . ALA A 1 242 ? -8.935 -1.242 10.983 1.00 90.06 242 ALA A O 1
ATOM 1907 N N . MET A 1 243 ? -8.924 -2.970 9.542 1.00 88.12 243 MET A N 1
ATOM 1908 C CA . MET A 1 243 ? -10.024 -3.699 10.191 1.00 88.12 243 MET A CA 1
ATOM 1909 C C . MET A 1 243 ? -9.648 -4.166 11.599 1.00 88.12 243 MET A C 1
ATOM 1911 O O . MET A 1 243 ? -10.401 -3.926 12.540 1.00 88.12 243 MET A O 1
ATOM 1915 N N . ALA A 1 244 ? -8.467 -4.766 11.759 1.00 85.06 244 ALA A N 1
ATOM 1916 C CA . ALA A 1 244 ? -7.969 -5.194 13.064 1.00 85.06 244 ALA A CA 1
ATOM 1917 C C . ALA A 1 244 ? -7.764 -4.001 14.015 1.00 85.06 244 ALA A C 1
ATOM 1919 O O . ALA A 1 244 ? -8.056 -4.090 15.205 1.00 85.06 244 ALA A O 1
ATOM 1920 N N . SER A 1 245 ? -7.295 -2.862 13.488 1.00 85.50 245 SER A N 1
ATOM 1921 C CA . SER A 1 245 ? -7.157 -1.614 14.247 1.00 85.50 245 SER A CA 1
ATOM 1922 C C . SER A 1 245 ? -8.506 -1.132 14.773 1.00 85.50 245 SER A C 1
ATOM 1924 O O . SER A 1 245 ? -8.581 -0.740 15.930 1.00 85.50 245 SER A O 1
ATOM 1926 N N . PHE A 1 246 ? -9.553 -1.193 13.950 1.00 85.19 246 PHE A N 1
ATOM 1927 C CA . PHE A 1 246 ? -10.896 -0.748 14.314 1.00 85.19 246 PHE A CA 1
ATOM 1928 C C . PHE A 1 246 ? -11.514 -1.590 15.444 1.00 85.19 246 PHE A C 1
ATOM 1930 O O . PHE A 1 246 ? -11.976 -1.054 16.451 1.00 85.19 246 PHE A O 1
ATOM 1937 N N . GLU A 1 247 ? -11.449 -2.917 15.316 1.00 82.75 247 GLU A N 1
ATOM 1938 C CA . GLU A 1 247 ? -11.931 -3.863 16.335 1.00 82.75 247 GLU A CA 1
ATOM 1939 C C . GLU A 1 247 ? -11.257 -3.629 17.700 1.00 82.75 247 GLU A C 1
ATOM 1941 O O . GLU A 1 247 ? -11.912 -3.615 18.746 1.00 82.75 247 GLU A O 1
ATOM 1946 N N . ASP A 1 248 ? -9.942 -3.386 17.690 1.00 81.12 248 ASP A N 1
ATOM 1947 C CA . ASP A 1 248 ? -9.139 -3.176 18.894 1.00 81.12 248 ASP A CA 1
ATOM 1948 C C . ASP A 1 248 ? -9.628 -1.998 19.749 1.00 81.12 248 ASP A C 1
ATOM 1950 O O . ASP A 1 248 ? -9.553 -2.053 20.985 1.00 81.12 248 ASP A O 1
ATOM 1954 N N . ASN A 1 249 ? -10.120 -0.937 19.102 1.00 81.62 249 ASN A N 1
ATOM 1955 C CA . ASN A 1 249 ? -10.596 0.257 19.795 1.00 81.62 249 ASN A CA 1
ATOM 1956 C C . ASN A 1 249 ? -12.061 0.151 20.196 1.00 81.62 249 ASN A C 1
ATOM 1958 O O . ASN A 1 249 ? -12.392 0.642 21.274 1.00 81.62 249 ASN A O 1
ATOM 1962 N N . GLU A 1 250 ? -12.911 -0.527 19.416 1.00 81.81 250 GLU A N 1
ATOM 1963 C CA . GLU A 1 250 ? -14.275 -0.845 19.865 1.00 81.81 250 GLU A CA 1
ATOM 1964 C C . GLU A 1 250 ? -14.237 -1.663 21.165 1.00 81.81 250 GLU A C 1
ATOM 1966 O O . GLU A 1 250 ? -14.902 -1.311 22.144 1.00 81.81 250 GLU A O 1
ATOM 1971 N N . ALA A 1 251 ? -13.373 -2.683 21.233 1.00 79.94 251 ALA A N 1
ATOM 1972 C CA . ALA A 1 251 ? -13.195 -3.490 22.441 1.00 79.94 251 ALA A CA 1
ATOM 1973 C C . ALA A 1 251 ? -12.693 -2.665 23.642 1.00 79.94 251 ALA A C 1
ATOM 1975 O O . ALA A 1 251 ? -13.111 -2.892 24.778 1.00 79.94 251 ALA A O 1
ATOM 1976 N N . LYS A 1 252 ? -11.803 -1.690 23.411 1.00 80.56 252 LYS A N 1
ATOM 1977 C CA . LYS A 1 252 ? -11.323 -0.787 24.470 1.00 80.56 252 LYS A CA 1
ATOM 1978 C C . LYS A 1 252 ? -12.416 0.151 24.972 1.00 80.56 252 LYS A C 1
ATOM 1980 O O . LYS A 1 252 ? -12.484 0.340 26.181 1.00 80.56 252 LYS A O 1
ATOM 1985 N N . SER A 1 253 ? -13.249 0.702 24.085 1.00 81.25 253 SER A N 1
ATOM 1986 C CA . SER A 1 253 ? -14.347 1.587 24.500 1.00 81.25 253 SER A CA 1
ATOM 1987 C C . SER A 1 253 ? -15.393 0.861 25.344 1.00 81.25 253 SER A C 1
ATOM 1989 O O . SER A 1 253 ? -15.833 1.388 26.354 1.00 81.25 253 SER A O 1
ATOM 1991 N N . VAL A 1 254 ? -15.730 -0.386 25.001 1.00 82.56 254 VAL A N 1
ATOM 1992 C CA . VAL A 1 254 ? -16.690 -1.165 25.800 1.00 82.56 254 VAL A CA 1
ATOM 1993 C C . VAL A 1 254 ? -16.142 -1.446 27.202 1.00 82.56 254 VAL A C 1
ATOM 1995 O O . VAL A 1 254 ? -16.869 -1.333 28.185 1.00 82.56 254 VAL A O 1
ATOM 1998 N N . ASN A 1 255 ? -14.852 -1.777 27.309 1.00 82.50 255 ASN A N 1
ATOM 1999 C CA . ASN A 1 255 ? -14.221 -2.031 28.603 1.00 82.50 255 ASN A CA 1
ATOM 2000 C C . ASN A 1 255 ? -14.088 -0.765 29.463 1.00 82.50 255 ASN A C 1
ATOM 2002 O O . ASN A 1 255 ? -14.200 -0.870 30.682 1.00 82.50 255 ASN A O 1
ATOM 2006 N N . SER A 1 256 ? -13.844 0.410 28.865 1.00 82.44 256 SER A N 1
ATOM 2007 C CA . SER A 1 256 ? -13.827 1.670 29.622 1.00 82.44 256 SER A CA 1
ATOM 2008 C C . SER A 1 256 ? -15.212 2.023 30.151 1.00 82.44 256 SER A C 1
ATOM 2010 O O . SER A 1 256 ? -15.338 2.322 31.332 1.00 82.44 256 SER A O 1
ATOM 2012 N N . ASP A 1 257 ? -16.248 1.888 29.321 1.00 83.19 257 ASP A N 1
ATOM 2013 C CA . ASP A 1 257 ? -17.623 2.211 29.718 1.00 83.19 257 ASP A CA 1
ATOM 2014 C C . ASP A 1 257 ? -18.113 1.287 30.851 1.00 83.19 257 ASP A C 1
ATOM 2016 O O . ASP A 1 257 ? -18.825 1.721 31.756 1.00 83.19 257 ASP A O 1
ATOM 2020 N N . ALA A 1 258 ? -17.700 0.013 30.833 1.00 83.19 258 ALA A N 1
ATOM 2021 C CA . ALA A 1 258 ? -17.989 -0.936 31.907 1.00 83.19 258 ALA A CA 1
ATOM 2022 C C . ALA A 1 258 ? -17.266 -0.577 33.219 1.00 83.19 258 ALA A C 1
ATOM 2024 O O . ALA A 1 258 ? -17.880 -0.609 34.283 1.00 83.19 258 ALA A O 1
ATOM 2025 N N . ALA A 1 259 ? -15.985 -0.199 33.148 1.00 82.19 259 ALA A N 1
ATOM 2026 C CA . ALA A 1 259 ? -15.213 0.199 34.326 1.00 82.19 259 ALA A CA 1
ATOM 2027 C C . ALA A 1 259 ? -15.762 1.483 34.973 1.00 82.19 259 ALA A C 1
ATOM 2029 O O . ALA A 1 259 ? -15.835 1.578 36.201 1.00 82.19 259 ALA A O 1
ATOM 2030 N N . ASP A 1 260 ? -16.192 2.445 34.155 1.00 84.94 260 ASP A N 1
ATOM 2031 C CA . ASP A 1 260 ? -16.802 3.684 34.633 1.00 84.94 260 ASP A CA 1
ATOM 2032 C C . ASP A 1 260 ? -18.147 3.399 35.328 1.00 84.94 260 ASP A C 1
ATOM 2034 O O . ASP A 1 260 ? -18.394 3.912 36.424 1.00 84.94 260 ASP A O 1
ATOM 2038 N N . ALA A 1 261 ? -18.975 2.509 34.765 1.00 82.31 261 ALA A N 1
ATOM 2039 C CA . ALA A 1 261 ? -20.244 2.100 35.371 1.00 82.31 261 ALA A CA 1
ATOM 2040 C C . ALA A 1 261 ? -20.065 1.396 36.733 1.00 82.31 261 ALA A C 1
ATOM 2042 O O . ALA A 1 261 ? -20.807 1.683 37.679 1.00 82.31 261 ALA A O 1
ATOM 2043 N N . ASP A 1 262 ? -19.062 0.521 36.861 1.00 81.12 262 ASP A N 1
ATOM 2044 C CA . ASP A 1 262 ? -18.750 -0.153 38.127 1.00 81.12 262 ASP A CA 1
ATOM 2045 C C . ASP A 1 262 ? -18.287 0.853 39.194 1.00 81.12 262 ASP A C 1
ATOM 2047 O O . ASP A 1 262 ? -18.735 0.787 40.345 1.00 81.12 262 ASP A O 1
ATOM 2051 N N . SER A 1 263 ? -17.466 1.838 38.809 1.00 80.50 263 SER A N 1
ATOM 2052 C CA . SER A 1 263 ? -16.986 2.885 39.721 1.00 80.50 263 SER A CA 1
ATOM 2053 C C . SER A 1 263 ? -18.118 3.765 40.274 1.00 80.50 263 SER A C 1
ATOM 2055 O O . SER A 1 263 ? -18.137 4.073 41.469 1.00 80.50 263 SER A O 1
ATOM 2057 N N . GLU A 1 264 ? -19.116 4.101 39.449 1.00 77.44 264 GLU A N 1
ATOM 2058 C CA . GLU A 1 264 ? -20.274 4.894 39.879 1.00 77.44 264 GLU A CA 1
ATOM 2059 C C . GLU A 1 264 ? -21.192 4.099 40.827 1.00 77.44 264 GLU A C 1
ATOM 2061 O O . GLU A 1 264 ? -21.794 4.663 41.748 1.00 77.44 264 GLU A O 1
ATOM 2066 N N . SER A 1 265 ? -21.285 2.778 40.640 1.00 74.56 265 SER A N 1
ATOM 2067 C CA . SER A 1 265 ? -22.088 1.904 41.502 1.00 74.56 265 SER A CA 1
ATOM 2068 C C . SER A 1 265 ? -21.488 1.733 42.907 1.00 74.56 265 SER A C 1
ATOM 2070 O O . SER A 1 265 ? -22.232 1.745 43.892 1.00 74.56 265 SER A O 1
ATOM 2072 N N . GLY A 1 266 ? -20.155 1.666 43.021 1.00 70.88 266 GLY A N 1
ATOM 2073 C CA . GLY A 1 266 ? -19.452 1.574 44.306 1.00 70.88 266 GLY A CA 1
ATOM 2074 C C . GLY A 1 266 ? -19.624 2.827 45.172 1.00 70.88 266 GLY A C 1
ATOM 2075 O O . GLY A 1 266 ? -19.952 2.724 46.354 1.00 70.88 266 GLY A O 1
ATOM 2076 N N . LEU A 1 267 ? -19.527 4.016 44.566 1.00 69.06 267 LEU A N 1
ATOM 2077 C CA . LEU A 1 267 ? -19.723 5.309 45.246 1.00 69.06 267 LEU A CA 1
ATOM 2078 C C . LEU A 1 267 ? -21.139 5.481 45.829 1.00 69.06 267 LEU A C 1
ATOM 2080 O O . LEU A 1 267 ? -21.316 6.071 46.900 1.00 69.06 267 LEU A O 1
ATOM 2084 N N . LYS A 1 268 ? -22.164 4.937 45.161 1.00 68.12 268 LYS A N 1
ATOM 2085 C CA . LYS A 1 268 ? -23.553 4.957 45.663 1.00 68.12 268 LYS A CA 1
ATOM 2086 C C . LYS A 1 268 ? -23.785 3.961 46.806 1.00 68.12 268 LYS A C 1
ATOM 2088 O O . LYS A 1 268 ? -24.689 4.162 47.612 1.00 68.12 268 LYS A O 1
ATOM 2093 N N . SER A 1 269 ? -22.975 2.904 46.897 1.00 60.75 269 SER A N 1
ATOM 2094 C CA . SER A 1 269 ? -23.054 1.929 47.990 1.00 60.75 269 SER A CA 1
ATOM 2095 C C . SER A 1 269 ? -22.426 2.459 49.282 1.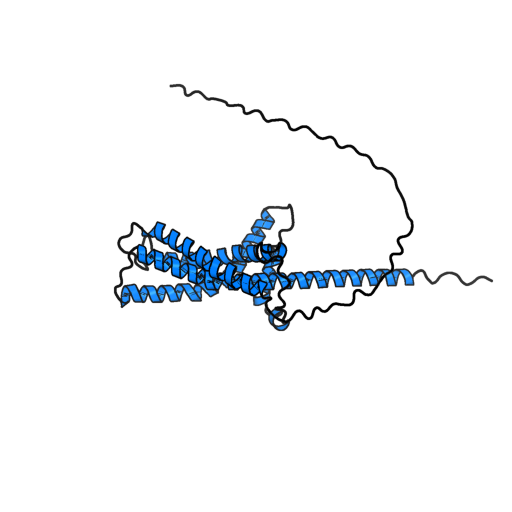00 60.75 269 SER A C 1
ATOM 2097 O O . SER A 1 269 ? -22.988 2.244 50.354 1.00 60.75 269 SER A O 1
ATOM 2099 N N . GLU A 1 270 ? -21.295 3.166 49.208 1.00 59.28 270 GLU A N 1
ATOM 2100 C CA . GLU A 1 270 ? -20.646 3.734 50.403 1.00 59.28 270 GLU A CA 1
ATOM 2101 C C . GLU A 1 270 ? -21.440 4.900 51.008 1.00 59.28 270 GLU A C 1
ATOM 2103 O O . GLU A 1 270 ? -21.591 4.978 52.225 1.00 59.28 270 GLU A O 1
ATOM 2108 N N . THR A 1 271 ? -22.035 5.762 50.180 1.00 59.84 271 THR A N 1
ATOM 2109 C CA . THR A 1 271 ? -22.798 6.930 50.664 1.00 59.84 271 THR A CA 1
ATOM 2110 C C . THR A 1 271 ? -24.076 6.560 51.427 1.00 59.84 271 THR A C 1
ATOM 2112 O O . THR A 1 271 ? -24.447 7.268 52.362 1.00 59.84 271 THR A O 1
ATOM 2115 N N . ASN A 1 272 ? -24.704 5.419 51.122 1.00 56.84 272 ASN A N 1
ATOM 2116 C CA . ASN A 1 272 ? -25.857 4.916 51.881 1.00 56.84 272 ASN A CA 1
ATOM 2117 C C . ASN A 1 272 ? -25.478 4.211 53.196 1.00 56.84 272 ASN A C 1
ATOM 2119 O O . ASN A 1 272 ? -26.340 4.033 54.053 1.00 56.84 272 ASN A O 1
ATOM 2123 N N . SER A 1 273 ? -24.212 3.825 53.389 1.00 55.38 273 SER A N 1
ATOM 2124 C CA . SER A 1 273 ? -23.763 3.169 54.625 1.00 55.38 273 SER A CA 1
ATOM 2125 C C . SER A 1 273 ? -23.413 4.159 55.740 1.00 55.38 273 SER A C 1
ATOM 2127 O O . SER A 1 273 ? -23.420 3.773 56.906 1.00 55.38 273 SER A O 1
ATOM 2129 N N . THR A 1 274 ? -23.092 5.416 55.420 1.00 55.44 274 THR A N 1
ATOM 2130 C CA . THR A 1 274 ? -22.598 6.392 56.413 1.00 55.44 274 THR A CA 1
ATOM 2131 C C . THR A 1 274 ? -23.714 7.191 57.105 1.00 55.44 274 THR A C 1
ATOM 2133 O O . THR A 1 274 ? -23.467 7.793 58.142 1.00 55.44 274 THR A O 1
ATOM 2136 N N . TYR A 1 275 ? -24.954 7.154 56.602 1.00 55.25 275 TYR A N 1
ATOM 2137 C CA . TYR A 1 275 ? -26.100 7.876 57.189 1.00 55.25 275 TYR A CA 1
ATOM 2138 C C . TYR A 1 275 ? -27.084 6.991 57.983 1.00 55.25 275 TYR A C 1
ATOM 2140 O O . TYR A 1 275 ? -28.144 7.462 58.379 1.00 55.25 275 TYR A O 1
ATOM 2148 N N . GLY A 1 276 ? -26.748 5.720 58.235 1.00 55.94 276 GLY A N 1
ATOM 2149 C CA . GLY A 1 276 ? -27.632 4.757 58.909 1.00 55.94 276 GLY A CA 1
ATOM 2150 C C . GLY A 1 276 ? -27.435 4.580 60.420 1.00 55.94 276 GLY A C 1
ATOM 2151 O O . GLY A 1 276 ? -28.090 3.723 61.001 1.00 55.94 276 GLY A O 1
ATOM 2152 N N . THR A 1 277 ? -26.539 5.328 61.070 1.00 56.16 277 THR A N 1
ATOM 2153 C CA . THR A 1 277 ? -26.267 5.180 62.513 1.00 56.16 277 THR A CA 1
ATOM 2154 C C . THR A 1 277 ? -26.437 6.506 63.241 1.00 56.16 277 THR A C 1
ATOM 2156 O O . THR A 1 277 ? -25.464 7.171 63.594 1.00 56.16 277 THR A O 1
ATOM 2159 N N . GLY A 1 278 ? -27.685 6.894 63.452 1.00 62.44 278 GLY A N 1
ATOM 2160 C CA . GLY A 1 278 ? -28.067 7.897 64.431 1.00 62.44 278 GLY A CA 1
ATOM 2161 C C . GLY A 1 278 ? -29.466 7.572 64.939 1.00 62.44 278 GLY A C 1
ATOM 2162 O O . GLY A 1 278 ? -30.331 7.267 64.129 1.00 62.44 278 GLY A O 1
ATOM 2163 N N . GLU A 1 279 ? -29.648 7.673 66.256 1.00 56.53 279 GLU A N 1
ATOM 2164 C CA . GLU A 1 279 ? -30.942 7.808 66.947 1.00 56.53 279 GLU A CA 1
ATOM 2165 C C . GLU A 1 279 ? -31.724 6.526 67.293 1.00 56.53 279 GLU A C 1
ATOM 2167 O O . GLU A 1 279 ? -32.791 6.283 66.752 1.00 56.53 279 GLU A O 1
ATOM 2172 N N . GLU A 1 280 ? -31.264 5.778 68.304 1.00 54.34 280 GLU A N 1
ATOM 2173 C CA . GLU A 1 280 ? -32.157 5.097 69.265 1.00 54.34 280 GLU A CA 1
ATOM 2174 C C . GLU A 1 280 ? -31.495 5.077 70.660 1.00 54.34 280 GLU A C 1
ATOM 2176 O O . GLU A 1 280 ? -30.899 4.081 71.057 1.00 54.34 280 GLU A O 1
ATOM 2181 N N . GLU A 1 281 ? -31.558 6.184 71.410 1.00 53.81 281 GLU A N 1
ATOM 2182 C CA . GLU A 1 281 ? -31.362 6.160 72.872 1.00 53.81 281 GLU A CA 1
ATOM 2183 C C . GLU A 1 281 ? -32.075 7.357 73.533 1.00 53.81 281 GLU A C 1
ATOM 2185 O O . GLU A 1 281 ? -31.460 8.371 73.837 1.00 53.81 281 GLU A O 1
ATOM 2190 N N . GLU A 1 282 ? -33.396 7.258 73.719 1.00 53.66 282 GLU A N 1
ATOM 2191 C CA . GLU A 1 282 ? -34.138 8.021 74.739 1.00 53.66 282 GLU A CA 1
ATOM 2192 C C . GLU A 1 282 ? -35.514 7.369 74.995 1.00 53.66 282 GLU A C 1
ATOM 2194 O O . GLU A 1 282 ? -36.437 7.525 74.195 1.00 53.66 282 GLU A O 1
ATOM 2199 N N . ALA A 1 283 ? -35.630 6.607 76.094 1.00 58.47 283 ALA A N 1
ATOM 2200 C CA . ALA A 1 283 ? -36.843 6.395 76.906 1.00 58.47 283 ALA A CA 1
ATOM 2201 C C . ALA A 1 283 ? -36.534 5.528 78.139 1.00 58.47 283 ALA A C 1
ATOM 2203 O O . ALA A 1 283 ? -36.041 4.391 77.958 1.00 58.47 283 ALA A O 1
#

Radius of gyration: 30.35 Å; chains: 1; bounding box: 64×72×106 Å

Organism: Acanthamoeba castellanii (strain ATCC 30010 / Neff) (NCBI:txid1257118)

Sequence (283 aa):
MQKKRSDSSLSEPLLPLQQHNDDYNVGDDSSHYRRSSSSSAVGRHHKSGMGFTWKHILYLIVMMTIGAALLDAIINGGLAALMYHDQGNIRVWEWPNTLGGDIIITTLLTGILTWIIASNLVMRDLRVGVPLLGKMGSLNLYSPEFRQGKFYNYFLRMEDLIRLPGKGNWKKHFVKFILLVLRGIPFTLIWFVVFAPATLAVMMALEYGAGINLWWPSAVVFKAIWGGGMGLFVTPAVGVLAMASFEDNEAKSVNSDAADADSESGLKSETNSTYGTGEEEEA

InterPro domains:
  IPR018852 Protein of unknown function DUF2456 [PTHR28297] (54-280)

pLDDT: mean 78.67, std 17.27, range [40.91, 97.94]

Secondary structure (DSSP, 8-state):
-------------PPP---------------------------------SS--HHHHHIIIIIIIIIHHHHHHHHHHHHHHHHHTT-S-B-SS-SSS-HHHHHHHHHHHHHHHHHHHHHHHHHHHHHH-BTTTBPPPPP----TTGGG-HHHHHHHTTHHHHS--SS--HHHHHHHHHHHHHHHHHHHHHHHHHHHHHHHHHHHIIIIIT---B-HHHHHHHHHHHHHHHHHHHHHHHHHHHHHHHHHHHHHHHHHHHHHHHHHHHHHHHHHHSSS-------

Foldseek 3Di:
DDDDDDDDDDDDDDDDDDDDDDDDDDDPDPDDDPPDPPPPPPPPPPPPPAFDDPLLVCCLCVPQAQVQLQVQLCVQLVVLCVLAVPPAFAACCDPDDHLLVVLLVCLQVVLLVLLVPLLLVLLVCCVQNDPVRGHDDQNNNDDVVQVPDPVLVLLLQLVVLNPDDDDDDPVSVVVSSVSSSVSSRVLSVVVSVVQSVVVSVVRCCCCVVVVDTDHSNNSSNSRSNSSSVCSNPSRSVSSVSSSSSNNVVVVVVVVVVVVVVVVVVVVVVVVVVPPPDDDDDDD